Protein 5EZ9 (pdb70)

Foldseek 3Di:
DVVVVVVVVVVVVVVVVVVVVVVVVVVVD/DVVVVVVVVVVVVVVVVVVVVVVVVVVVVD/DVVVVVVVVVVVVVVVVVVVVVVVVVVVD/DVVVVVVVVVVVVVVVVVVVVVVVVVVVD/DVVVVVVVVVVVVVVVVVVVVVVVVVVVD/DVVVVVVVVVVVVVVVVVVVVVVVVVVVVD/DVVVVVVVVVVVVVVVVVVVVVVVVVVVD

Structure (mmCIF, N/CA/C/O backbone):
data_5EZ9
#
_entry.id   5EZ9
#
_cell.length_a   62.400
_cell.length_b   63.030
_cell.length_c   70.122
_cell.angle_alpha   90.00
_cell.angle_beta   108.40
_cell.angle_gamma   90.00
#
_symmetry.space_group_name_H-M   'I 1 2 1'
#
loop_
_entity.id
_entity.type
_entity.pdbx_description
1 polymer CC-Hept-L22H
2 non-polymer HEXANE-1,6-DIOL
3 water water
#
loop_
_atom_site.group_PDB
_atom_site.id
_atom_site.type_symbol
_atom_site.label_atom_id
_atom_site.label_alt_id
_atom_site.label_comp_id
_atom_site.label_asym_id
_atom_site.label_entity_id
_atom_site.label_seq_id
_atom_site.pdbx_PDB_ins_code
_atom_site.Cartn_x
_atom_site.Cartn_y
_atom_site.Cartn_z
_atom_site.occupancy
_atom_site.B_iso_or_equiv
_atom_site.auth_seq_id
_atom_site.auth_comp_id
_atom_site.auth_asym_id
_atom_site.auth_atom_id
_atom_site.pdbx_PDB_model_num
ATOM 4 N N . GLY A 1 2 ? 64.694 58.288 58.749 1.00 31.68 2 GLY A N 1
ATOM 5 C CA . GLY A 1 2 ? 64.990 56.865 58.718 1.00 27.63 2 GLY A CA 1
ATOM 6 C C . GLY A 1 2 ? 63.787 56.004 59.038 1.00 22.82 2 GLY A C 1
ATOM 7 O O . GLY A 1 2 ? 62.863 56.436 59.733 1.00 17.47 2 GLY A O 1
ATOM 8 N N . GLU A 1 3 ? 63.801 54.780 58.521 1.00 20.09 3 GLU A N 1
ATOM 9 C CA A GLU A 1 3 ? 62.696 53.851 58.716 0.54 21.13 3 GLU A CA 1
ATOM 10 C CA B GLU A 1 3 ? 62.691 53.857 58.715 0.46 21.14 3 GLU A CA 1
ATOM 11 C C . GLU A 1 3 ? 62.544 53.460 60.182 1.00 18.14 3 GLU A C 1
ATOM 12 O O . GLU A 1 3 ? 61.428 53.317 60.682 1.00 18.53 3 GLU A O 1
ATOM 23 N N . ILE A 1 4 ? 63.667 53.284 60.876 1.00 13.13 4 ILE A N 1
ATOM 24 C CA . ILE A 1 4 ? 63.609 52.914 62.295 1.00 12.30 4 ILE A CA 1
ATOM 25 C C . ILE A 1 4 ? 63.063 54.077 63.128 1.00 15.06 4 ILE A C 1
ATOM 26 O O . ILE A 1 4 ? 62.150 53.896 63.946 1.00 13.61 4 ILE A O 1
ATOM 31 N N . ALA A 1 5 ? 63.573 55.282 62.891 1.00 17.51 5 ALA A N 1
ATOM 32 C CA . ALA A 1 5 ? 63.054 56.457 63.602 1.00 18.16 5 ALA A CA 1
ATOM 33 C C . ALA A 1 5 ? 61.567 56.677 63.339 1.00 21.19 5 ALA A C 1
ATOM 34 O O . ALA A 1 5 ? 60.813 57.012 64.257 1.00 14.37 5 ALA A O 1
ATOM 36 N N . LYS A 1 6 ? 61.141 56.488 62.093 1.00 18.36 6 LYS A N 1
ATOM 37 C CA . LYS A 1 6 ? 59.730 56.654 61.741 1.00 18.29 6 LYS A CA 1
ATOM 38 C C . LYS A 1 6 ? 58.833 55.676 62.496 1.00 17.99 6 LYS A C 1
ATOM 39 O O . LYS A 1 6 ? 57.751 56.039 62.962 1.00 12.89 6 LYS A O 1
ATOM 45 N N . ALA A 1 7 ? 59.283 54.429 62.598 1.00 10.64 7 ALA A N 1
ATOM 46 C CA . ALA A 1 7 ? 58.518 53.393 63.298 1.00 9.71 7 ALA A CA 1
ATOM 47 C C . ALA A 1 7 ? 58.447 53.698 64.789 1.00 9.39 7 ALA A C 1
ATOM 48 O O . ALA A 1 7 ? 57.410 53.485 65.426 1.00 11.45 7 ALA A O 1
ATOM 50 N N . LEU A 1 8 ? 59.544 54.207 65.352 1.00 9.57 8 LEU A N 1
ATOM 51 C CA . LEU A 1 8 ? 59.529 54.615 66.759 1.00 9.07 8 LEU A CA 1
ATOM 52 C C . LEU A 1 8 ? 58.550 55.772 66.976 1.00 14.53 8 LEU A C 1
ATOM 53 O O . LEU A 1 8 ? 57.862 55.828 68.005 1.00 14.65 8 LEU A O 1
ATOM 58 N N . ARG A 1 9 ? 58.462 56.689 66.014 1.00 11.36 9 ARG A N 1
ATOM 59 C CA . ARG A 1 9 ? 57.483 57.775 66.153 1.00 10.23 9 ARG A CA 1
ATOM 60 C C . ARG A 1 9 ? 56.043 57.255 66.066 1.00 13.28 9 ARG A C 1
ATOM 61 O O . ARG A 1 9 ? 55.130 57.805 66.705 1.00 14.12 9 ARG A O 1
ATOM 69 N N . GLU A 1 10 ? 55.822 56.200 65.291 1.00 11.22 10 GLU A N 1
ATOM 70 C CA . GLU A 1 10 ? 54.496 55.568 65.259 1.00 11.13 10 GLU A CA 1
ATOM 71 C C . GLU A 1 10 ? 54.151 54.930 66.612 1.00 11.23 10 GLU A C 1
ATOM 72 O O . GLU A 1 10 ? 52.997 54.938 67.031 1.00 9.79 10 GLU A O 1
ATOM 78 N N . ILE A 1 11 ? 55.144 54.362 67.288 1.00 9.58 11 ILE A N 1
ATOM 79 C CA . ILE A 1 11 ? 54.927 53.816 68.625 1.00 13.20 11 ILE A CA 1
ATOM 80 C C . ILE A 1 11 ? 54.499 54.972 69.555 1.00 14.25 11 ILE A C 1
ATOM 81 O O . ILE A 1 11 ? 53.524 54.865 70.304 1.00 8.24 11 ILE A O 1
ATOM 86 N N . ALA A 1 12 ? 55.192 56.098 69.461 1.00 10.63 12 ALA A N 1
ATOM 87 C CA . ALA A 1 12 ? 54.860 57.252 70.296 1.00 10.81 12 ALA A CA 1
ATOM 88 C C . ALA A 1 12 ? 53.448 57.763 70.005 1.00 11.26 12 ALA A C 1
ATOM 89 O O . ALA A 1 12 ? 52.707 58.112 70.923 1.00 10.54 12 ALA A O 1
ATOM 91 N N . LYS A 1 13 ? 53.071 57.795 68.734 1.00 10.11 13 LYS A N 1
ATOM 92 C CA . LYS A 1 13 ? 51.743 58.275 68.363 1.00 10.33 13 LYS A CA 1
ATOM 93 C C . LYS A 1 13 ? 50.637 57.356 68.899 1.00 13.83 13 LYS A C 1
ATOM 94 O O . LYS A 1 13 ? 49.587 57.829 69.363 1.00 10.58 13 LYS A O 1
ATOM 100 N N . ALA A 1 14 ? 50.867 56.043 68.834 1.00 9.24 14 ALA A N 1
ATOM 101 C CA . ALA A 1 14 ? 49.882 55.093 69.371 1.00 8.82 14 ALA A CA 1
ATOM 102 C C . ALA A 1 14 ? 49.744 55.257 70.889 1.00 12.03 14 ALA A C 1
ATOM 103 O O . ALA A 1 14 ? 48.647 55.126 71.451 1.00 12.56 14 ALA A O 1
ATOM 105 N N . LEU A 1 15 ? 50.855 55.521 71.562 1.00 6.77 15 LEU A N 1
ATOM 106 C CA . LEU A 1 15 ? 50.794 55.744 73.001 1.00 10.91 15 LEU A CA 1
ATOM 107 C C . LEU A 1 15 ? 50.043 57.034 73.320 1.00 10.40 15 LEU A C 1
ATOM 108 O O . LEU A 1 15 ? 49.355 57.092 74.337 1.00 9.30 15 LEU A O 1
ATOM 113 N N . ARG A 1 16 ? 50.157 58.051 72.464 1.00 12.73 16 ARG A N 1
ATOM 114 C CA . ARG A 1 16 ? 49.364 59.276 72.657 1.00 10.64 16 ARG A CA 1
ATOM 115 C C . ARG A 1 16 ? 47.866 59.000 72.443 1.00 10.89 16 ARG A C 1
ATOM 116 O O . ARG A 1 16 ? 47.017 59.629 73.082 1.00 12.48 16 ARG A O 1
ATOM 124 N N . GLU A 1 17 ? 47.531 58.073 71.543 1.00 9.73 17 GLU A N 1
ATOM 125 C CA . GLU A 1 17 ? 46.133 57.650 71.391 1.00 10.49 17 GLU A CA 1
ATOM 126 C C . GLU A 1 17 ? 45.633 57.009 72.674 1.00 10.95 17 GLU A C 1
ATOM 127 O O . GLU A 1 17 ? 44.496 57.241 73.102 1.00 10.87 17 GLU A O 1
ATOM 133 N N . ILE A 1 18 ? 46.469 56.156 73.258 1.00 8.03 18 ILE A N 1
ATOM 134 C CA . ILE A 1 18 ? 46.114 55.508 74.518 1.00 9.64 18 ILE A CA 1
ATOM 135 C C . ILE A 1 18 ? 45.923 56.560 75.623 1.00 12.00 18 ILE A C 1
ATOM 136 O O . ILE A 1 18 ? 44.957 56.511 76.380 1.00 10.78 18 ILE A O 1
ATOM 141 N N . ALA A 1 19 ? 46.815 57.542 75.678 1.00 10.11 19 ALA A N 1
ATOM 142 C CA . ALA A 1 19 ? 46.717 58.599 76.689 1.00 9.72 19 ALA A CA 1
ATOM 143 C C . ALA A 1 19 ? 45.416 59.388 76.554 1.00 13.53 19 ALA A C 1
ATOM 144 O O . ALA A 1 19 ? 44.782 59.720 77.564 1.00 10.16 19 ALA A O 1
ATOM 146 N N . TRP A 1 20 ? 45.006 59.670 75.316 1.00 8.42 20 TRP A N 1
ATOM 147 C CA A TRP A 1 20 ? 43.761 60.400 75.079 1.00 12.90 20 TRP A CA 1
ATOM 148 C C . TRP A 1 20 ? 42.570 59.632 75.643 1.00 14.88 20 TRP A C 1
ATOM 149 O O . TRP A 1 20 ? 41.697 60.202 76.314 1.00 11.22 20 TRP A O 1
ATOM 160 N N . ALA A 1 21 ? 42.532 58.334 75.358 1.00 11.81 21 ALA A N 1
ATOM 161 C CA . ALA A 1 21 ? 41.455 57.480 75.855 1.00 12.03 21 ALA A CA 1
ATOM 162 C C . ALA A 1 21 ? 41.509 57.394 77.385 1.00 12.35 21 ALA A C 1
ATOM 163 O O . ALA A 1 21 ? 40.471 57.346 78.053 1.00 12.30 21 ALA A O 1
ATOM 165 N N . HIS A 1 22 ? 42.721 57.393 77.941 1.00 10.18 22 HIS A N 1
ATOM 166 C CA . HIS A 1 22 ? 42.895 57.298 79.401 1.00 9.51 22 HIS A CA 1
ATOM 167 C C . HIS A 1 22 ? 42.348 58.550 80.092 1.00 11.40 22 HIS A C 1
ATOM 168 O O . HIS A 1 22 ? 41.689 58.470 81.142 1.00 11.04 22 HIS A O 1
ATOM 175 N N . ARG A 1 23 ? 42.580 59.709 79.478 1.00 12.30 23 ARG A N 1
ATOM 176 C CA . ARG A 1 23 ? 41.992 60.956 79.976 1.00 10.05 23 ARG A CA 1
ATOM 177 C C . ARG A 1 23 ? 40.468 60.929 79.875 1.00 14.01 23 ARG A C 1
ATOM 178 O O . ARG A 1 23 ? 39.788 61.463 80.746 1.00 15.49 23 ARG A O 1
ATOM 186 N N . GLU A 1 24 ? 39.926 60.321 78.820 1.00 13.52 24 GLU A N 1
ATOM 187 C CA . GLU A 1 24 ? 38.470 60.195 78.695 1.00 17.82 24 GLU A CA 1
ATOM 188 C C . GLU A 1 24 ? 37.910 59.330 79.820 1.00 17.94 24 GLU A C 1
ATOM 189 O O . GLU A 1 24 ? 36.827 59.603 80.342 1.00 17.98 24 GLU A O 1
ATOM 195 N N . ILE A 1 25 ? 38.635 58.275 80.180 1.00 12.64 25 ILE A N 1
ATOM 196 C CA . ILE A 1 25 ? 38.210 57.415 81.283 1.00 15.08 25 ILE A CA 1
ATOM 197 C C . ILE A 1 25 ? 38.223 58.196 82.595 1.00 17.98 25 ILE A C 1
ATOM 198 O O . ILE A 1 25 ? 37.285 58.108 83.387 1.00 19.84 25 ILE A O 1
ATOM 203 N N . ALA A 1 26 ? 39.273 58.984 82.802 1.00 17.59 26 ALA A N 1
ATOM 204 C CA . ALA A 1 26 ? 39.365 59.837 83.990 1.00 20.15 26 ALA A CA 1
ATOM 205 C C . ALA A 1 26 ? 38.182 60.800 84.068 1.00 21.17 26 ALA A C 1
ATOM 206 O O . ALA A 1 26 ? 37.638 61.025 85.148 1.00 26.36 26 ALA A O 1
ATOM 208 N N . LYS A 1 27 ? 37.788 61.371 82.930 1.00 21.05 27 LYS A N 1
ATOM 209 C CA . LYS A 1 27 ? 36.626 62.265 82.885 1.00 22.17 27 LYS A CA 1
ATOM 210 C C . LYS A 1 27 ? 35.354 61.518 83.265 1.00 28.55 27 LYS A C 1
ATOM 211 O O . LYS A 1 27 ? 34.491 62.058 83.955 1.00 27.37 27 LYS A O 1
ATOM 217 N N . ALA A 1 28 ? 35.229 60.283 82.789 1.00 27.75 28 ALA A N 1
ATOM 218 C CA . ALA A 1 28 ? 34.049 59.466 83.086 1.00 29.32 28 ALA A CA 1
ATOM 219 C C . ALA A 1 28 ? 33.930 59.181 84.580 1.00 37.37 28 ALA A C 1
ATOM 220 O O . ALA A 1 28 ? 32.824 59.130 85.131 1.00 36.95 28 ALA A O 1
ATOM 222 N N . LEU A 1 29 ? 35.076 58.957 85.216 1.00 32.42 29 LEU A N 1
ATOM 223 C CA . LEU A 1 29 ? 35.144 58.644 86.642 1.00 36.45 29 LEU A CA 1
ATOM 224 C C . LEU A 1 29 ? 34.911 59.855 87.551 1.00 47.02 29 LEU A C 1
ATOM 225 O O . LEU A 1 29 ? 34.611 59.698 88.736 1.00 48.73 29 LEU A O 1
ATOM 230 N N . ARG A 1 30 ? 35.059 61.057 87.007 1.00 50.09 30 ARG A N 1
ATOM 231 C CA . ARG A 1 30 ? 34.841 62.267 87.792 1.00 56.68 30 ARG A CA 1
ATOM 232 C C . ARG A 1 30 ? 33.378 62.697 87.756 1.00 60.61 30 ARG A C 1
ATOM 233 O O . ARG A 1 30 ? 32.481 61.867 87.593 1.00 61.79 30 ARG A O 1
ATOM 238 N N . GLY B 1 2 ? 72.823 37.887 72.139 1.00 30.48 2 GLY B N 1
ATOM 239 C CA . GLY B 1 2 ? 73.331 39.216 72.448 1.00 25.31 2 GLY B CA 1
ATOM 240 C C . GLY B 1 2 ? 72.637 39.852 73.635 1.00 22.83 2 GLY B C 1
ATOM 241 O O . GLY B 1 2 ? 71.495 39.528 73.928 1.00 20.13 2 GLY B O 1
ATOM 242 N N . GLU B 1 3 ? 73.329 40.762 74.315 1.00 21.14 3 GLU B N 1
ATOM 243 C CA . GLU B 1 3 ? 72.787 41.392 75.513 1.00 23.63 3 GLU B CA 1
ATOM 244 C C . GLU B 1 3 ? 71.576 42.265 75.203 1.00 18.02 3 GLU B C 1
ATOM 245 O O . GLU B 1 3 ? 70.649 42.353 76.011 1.00 17.16 3 GLU B O 1
ATOM 251 N N . ILE B 1 4 ? 71.574 42.918 74.044 1.00 17.02 4 ILE B N 1
ATOM 252 C CA . ILE B 1 4 ? 70.429 43.760 73.690 1.00 15.06 4 ILE B CA 1
ATOM 253 C C . ILE B 1 4 ? 69.203 42.884 73.403 1.00 13.54 4 ILE B C 1
ATOM 254 O O . ILE B 1 4 ? 68.114 43.125 73.944 1.00 12.90 4 ILE B O 1
ATOM 259 N N . ALA B 1 5 ? 69.383 41.831 72.608 1.00 15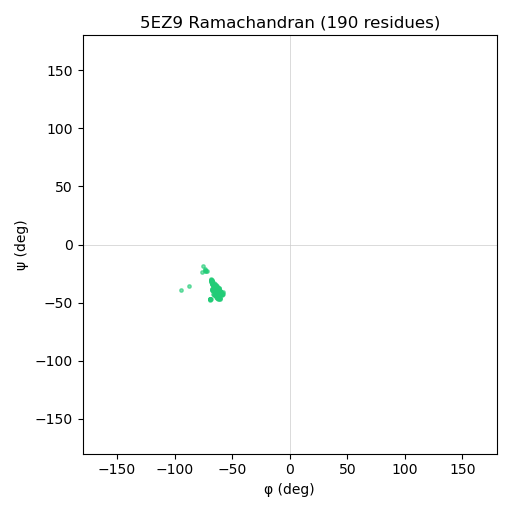.36 5 ALA B N 1
ATOM 260 C CA . ALA B 1 5 ? 68.280 40.899 72.348 1.00 13.09 5 ALA B CA 1
ATOM 261 C C . ALA B 1 5 ? 67.751 40.243 73.625 1.00 13.95 5 ALA B C 1
ATOM 262 O O . ALA B 1 5 ? 66.542 40.092 73.783 1.00 14.39 5 ALA B O 1
ATOM 264 N N . LYS B 1 6 ? 68.641 39.854 74.539 1.00 14.64 6 LYS B N 1
ATOM 265 C CA . LYS B 1 6 ? 68.201 39.262 75.806 1.00 15.08 6 LYS B CA 1
ATOM 266 C C . LYS B 1 6 ? 67.341 40.249 76.589 1.00 13.75 6 LYS B C 1
ATOM 267 O O . LYS B 1 6 ? 66.312 39.876 77.156 1.00 13.01 6 LYS B O 1
ATOM 273 N N . ALA B 1 7 ? 67.765 41.513 76.606 1.00 14.40 7 ALA B N 1
ATOM 274 C CA . ALA B 1 7 ? 67.026 42.553 77.328 1.00 14.53 7 ALA B CA 1
ATOM 275 C C . ALA B 1 7 ? 65.660 42.806 76.701 1.00 14.22 7 ALA B C 1
ATOM 276 O O . ALA B 1 7 ? 64.659 42.994 77.410 1.00 13.37 7 ALA B O 1
ATOM 278 N N . LEU B 1 8 ? 65.602 42.790 75.372 1.00 11.57 8 LEU B N 1
ATOM 279 C CA . LEU B 1 8 ? 64.323 42.927 74.692 1.00 13.04 8 LEU B CA 1
ATOM 280 C C . LEU B 1 8 ? 63.407 41.748 75.022 1.00 14.07 8 LEU B C 1
ATOM 281 O O . LEU B 1 8 ? 62.201 41.927 75.172 1.00 13.17 8 LEU B O 1
ATOM 286 N N . ARG B 1 9 ? 63.977 40.548 75.150 1.00 11.88 9 ARG B N 1
ATOM 287 C CA . ARG B 1 9 ? 63.173 39.383 75.531 1.00 12.97 9 ARG B CA 1
ATOM 288 C C . ARG B 1 9 ? 62.654 39.492 76.976 1.00 14.70 9 ARG B C 1
ATOM 289 O O . ARG B 1 9 ? 61.571 38.973 77.277 1.00 14.55 9 ARG B O 1
ATOM 297 N N . GLU B 1 10 ? 63.402 40.162 77.857 1.00 11.69 10 GLU B N 1
ATOM 298 C CA . GLU B 1 10 ? 62.928 40.429 79.232 1.00 11.88 10 GLU B CA 1
ATOM 299 C C . GLU B 1 10 ? 61.731 41.359 79.203 1.00 12.66 10 GLU B C 1
ATOM 300 O O . GLU B 1 10 ? 60.811 41.218 80.001 1.00 9.86 10 GLU B O 1
ATOM 306 N N . ILE B 1 11 ? 61.776 42.337 78.307 1.00 12.12 11 ILE B N 1
ATOM 307 C CA . ILE B 1 11 ? 60.652 43.265 78.141 1.00 12.88 11 ILE B CA 1
ATOM 308 C C . ILE B 1 11 ? 59.429 42.483 77.672 1.00 10.40 11 ILE B C 1
ATOM 309 O O . ILE B 1 11 ? 58.324 42.656 78.197 1.00 9.25 11 ILE B O 1
ATOM 314 N N . ALA B 1 12 ? 59.638 41.601 76.701 1.00 6.94 12 ALA B N 1
ATOM 315 C CA . ALA B 1 12 ? 58.534 40.811 76.167 1.00 11.86 12 ALA B CA 1
ATOM 316 C C . ALA B 1 12 ? 57.907 39.936 77.243 1.00 13.00 12 ALA B C 1
ATOM 317 O O . ALA B 1 12 ? 56.671 39.833 77.322 1.00 9.99 12 ALA B O 1
ATOM 319 N N . LYS B 1 13 ? 58.746 39.309 78.065 1.00 10.15 13 LYS B N 1
ATOM 320 C CA . LYS B 1 13 ? 58.249 38.429 79.124 1.00 9.00 13 LYS B CA 1
ATOM 321 C C . LYS B 1 13 ? 57.476 39.219 80.191 1.00 12.90 13 LYS B C 1
ATOM 322 O O . LYS B 1 13 ? 56.440 38.748 80.688 1.00 10.22 13 LYS B O 1
ATOM 328 N N . ALA B 1 14 ? 57.960 40.418 80.521 1.00 9.76 14 ALA B N 1
ATOM 329 C CA . ALA B 1 14 ? 57.256 41.273 81.477 1.00 10.12 14 ALA B CA 1
ATOM 330 C C . ALA B 1 14 ? 55.873 41.660 80.936 1.00 10.95 14 ALA B C 1
ATOM 331 O O . ALA B 1 14 ? 54.889 41.723 81.683 1.00 10.37 14 ALA B O 1
ATOM 333 N N . LEU B 1 15 ? 55.786 41.909 79.633 1.00 8.33 15 LEU B N 1
ATOM 334 C CA . LEU B 1 15 ? 54.483 42.203 79.037 1.00 8.30 15 LEU B CA 1
ATOM 335 C C . LEU B 1 15 ? 53.580 40.970 79.070 1.00 9.30 15 LEU B C 1
ATOM 336 O O . LEU B 1 15 ? 52.367 41.102 79.214 1.00 10.34 15 LEU B O 1
ATOM 341 N N . ARG B 1 16 ? 54.158 39.777 78.932 1.00 8.35 16 ARG B N 1
ATOM 342 C CA . ARG B 1 16 ? 53.351 38.560 79.059 1.00 11.70 16 ARG B CA 1
ATOM 343 C C . ARG B 1 16 ? 52.864 38.388 80.499 1.00 10.18 16 ARG B C 1
ATOM 344 O O . ARG B 1 16 ? 51.764 37.869 80.714 1.00 12.14 16 ARG B O 1
ATOM 352 N N . GLU B 1 17 ? 53.650 38.833 81.484 1.00 9.16 17 GLU B N 1
ATOM 353 C CA . GLU B 1 17 ? 53.172 38.830 82.879 1.00 11.13 17 GLU B CA 1
ATOM 354 C C . GLU B 1 17 ? 51.959 39.738 82.996 1.00 12.04 17 GLU B C 1
ATOM 355 O O . GLU B 1 17 ? 50.965 39.400 83.653 1.00 9.70 17 GLU B O 1
ATOM 361 N N . ILE B 1 18 ? 52.055 40.909 82.378 1.00 8.44 18 ILE B N 1
ATOM 362 C CA . ILE B 1 18 ? 50.949 41.865 82.427 1.00 7.94 18 ILE B CA 1
ATOM 363 C C . ILE B 1 18 ? 49.712 41.271 81.740 1.00 7.61 18 ILE B C 1
ATOM 364 O O . ILE B 1 18 ? 48.585 41.410 82.236 1.00 9.34 18 ILE B O 1
ATOM 369 N N . ALA B 1 19 ? 49.917 40.601 80.610 1.00 9.56 19 ALA B N 1
ATOM 370 C CA . ALA B 1 19 ? 48.801 39.999 79.879 1.00 11.45 19 ALA B CA 1
ATOM 371 C C . ALA B 1 19 ? 48.074 38.962 80.725 1.00 12.46 19 ALA B C 1
ATOM 372 O O . ALA B 1 19 ? 46.844 38.895 80.691 1.00 9.08 19 ALA B O 1
ATOM 374 N N . TRP B 1 20 ? 48.823 38.163 81.487 1.00 10.88 20 TRP B N 1
ATOM 375 C CA . TRP B 1 20 ? 48.204 37.155 82.354 1.00 9.22 20 TRP B CA 1
ATOM 376 C C . TRP B 1 20 ? 47.335 37.818 83.416 1.00 11.68 20 TRP B C 1
ATOM 377 O O . TRP B 1 20 ? 46.194 37.398 83.658 1.00 12.23 20 TRP B O 1
ATOM 388 N N . ALA B 1 21 ? 47.876 38.856 84.050 1.00 8.47 21 ALA B N 1
ATOM 389 C CA . ALA B 1 21 ? 47.146 39.585 85.077 1.00 10.56 21 ALA B CA 1
ATOM 390 C C . ALA B 1 21 ? 45.918 40.265 84.472 1.00 13.55 21 ALA B C 1
ATOM 391 O O . ALA B 1 21 ? 44.864 40.347 85.113 1.00 10.59 21 ALA B O 1
ATOM 393 N N . HIS B 1 22 ? 46.053 40.737 83.231 1.00 9.53 22 HIS B N 1
ATOM 394 C CA . HIS B 1 22 ? 44.952 41.418 82.546 1.00 10.65 22 HIS B CA 1
ATOM 395 C C . HIS B 1 22 ? 43.804 40.440 82.263 1.00 13.03 22 HIS B C 1
ATOM 396 O O . HIS B 1 22 ? 42.614 40.781 82.389 1.00 13.94 22 HIS B O 1
ATOM 403 N N . ARG B 1 23 ? 44.166 39.215 81.893 1.00 11.56 23 ARG B N 1
ATOM 404 C CA . ARG B 1 23 ? 43.172 38.156 81.720 1.00 12.73 23 ARG B CA 1
ATOM 405 C C . ARG B 1 23 ? 42.494 37.823 83.051 1.00 13.77 23 ARG B C 1
ATOM 406 O O . ARG B 1 23 ? 41.283 37.597 83.097 1.00 13.32 23 ARG B O 1
ATOM 414 N N . GLU B 1 24 ? 43.250 37.821 84.145 1.00 12.59 24 GLU B N 1
ATOM 415 C CA . GLU B 1 24 ? 42.632 37.562 85.448 1.00 12.92 24 GLU B CA 1
ATOM 416 C C . GLU B 1 24 ? 41.606 38.648 85.785 1.00 14.93 24 GLU B C 1
ATOM 417 O O . GLU B 1 24 ? 40.556 38.361 86.354 1.00 14.55 24 GLU B O 1
ATOM 423 N N . ILE B 1 25 ? 41.915 39.896 85.445 1.00 13.95 25 ILE B N 1
ATOM 424 C CA . ILE B 1 25 ? 40.967 40.979 85.695 1.00 15.14 25 ILE B CA 1
ATOM 425 C C . ILE B 1 25 ? 39.698 40.810 84.861 1.00 17.52 25 ILE B C 1
ATOM 426 O O . ILE B 1 25 ? 38.590 41.015 85.355 1.00 19.16 25 ILE B O 1
ATOM 431 N N . ALA B 1 26 ? 39.858 40.447 83.592 1.00 17.07 26 ALA B N 1
A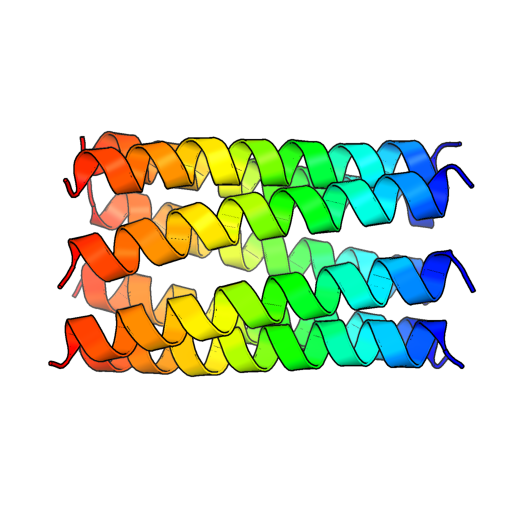TOM 432 C CA . ALA B 1 26 ? 38.703 40.185 82.733 1.00 17.79 26 ALA B CA 1
ATOM 433 C C . ALA B 1 26 ? 37.837 39.066 83.304 1.00 21.62 26 ALA B C 1
ATOM 434 O O . ALA B 1 26 ? 36.605 39.167 83.334 1.00 24.65 26 ALA B O 1
ATOM 436 N N . LYS B 1 27 ? 38.482 38.005 83.788 1.00 20.08 27 LYS B N 1
ATOM 437 C CA . LYS B 1 27 ? 37.735 36.902 84.393 1.00 22.58 27 LYS B CA 1
ATOM 438 C C . LYS B 1 27 ? 36.993 37.349 85.645 1.00 23.72 27 LYS B C 1
ATOM 439 O O . LYS B 1 27 ? 35.826 36.987 85.854 1.00 30.42 27 LYS B O 1
ATOM 445 N N . ALA B 1 28 ? 37.657 38.164 86.457 1.00 19.58 28 ALA B N 1
ATOM 446 C CA . ALA B 1 28 ? 37.066 38.673 87.692 1.00 26.79 28 ALA B CA 1
ATOM 447 C C . ALA B 1 28 ? 35.822 39.507 87.405 1.00 33.96 28 ALA B C 1
ATOM 448 O O . ALA B 1 28 ? 34.843 39.457 88.155 1.00 32.29 28 ALA B O 1
ATOM 450 N N . LEU B 1 29 ? 35.852 40.275 86.321 1.00 32.87 29 LEU B N 1
ATOM 451 C CA . LEU B 1 29 ? 34.713 41.124 86.002 1.00 38.31 29 LEU B CA 1
ATOM 452 C C . LEU B 1 29 ? 33.531 40.284 85.522 1.00 46.43 29 LEU B C 1
ATOM 453 O O . LEU B 1 29 ? 32.384 40.724 85.595 1.00 47.62 29 LEU B O 1
ATOM 458 N N . ARG B 1 30 ? 33.807 39.082 85.023 1.00 46.33 30 ARG B N 1
ATOM 459 C CA . ARG B 1 30 ? 32.734 38.177 84.617 1.00 55.44 30 ARG B CA 1
ATOM 460 C C . ARG B 1 30 ? 32.318 37.180 85.701 1.00 60.48 30 ARG B C 1
ATOM 461 O O . ARG B 1 30 ? 31.131 36.902 85.876 1.00 67.24 30 ARG B O 1
ATOM 469 N N . GLY B 1 31 ? 33.295 36.656 86.435 1.00 62.35 31 GLY B N 1
ATOM 470 C CA . GLY B 1 31 ? 33.030 35.667 87.466 1.00 66.11 31 GLY B CA 1
ATOM 471 C C . GLY B 1 31 ? 32.656 36.266 88.806 1.00 67.95 31 GLY B C 1
ATOM 472 O O . GLY B 1 31 ? 32.373 37.460 88.905 1.00 71.50 31 GLY B O 1
ATOM 476 N N . GLY C 1 2 ? 70.034 63.055 67.660 1.00 30.40 2 GLY C N 1
ATOM 477 C CA . GLY C 1 2 ? 69.758 62.083 66.617 1.00 23.85 2 GLY C CA 1
ATOM 478 C C . GLY C 1 2 ? 68.284 61.759 66.488 1.00 24.01 2 GLY C C 1
ATOM 479 O O . GLY C 1 2 ? 67.529 61.882 67.452 1.00 20.48 2 GLY C O 1
ATOM 480 N N . GLU C 1 3 ? 67.871 61.336 65.296 1.00 19.12 3 GLU C N 1
ATOM 481 C CA . GLU C 1 3 ? 66.456 61.072 65.053 1.00 21.79 3 GLU C CA 1
ATOM 482 C C . GLU C 1 3 ? 65.940 59.896 65.880 1.00 16.51 3 GLU C C 1
ATOM 483 O O . GLU C 1 3 ? 64.796 59.911 66.328 1.00 15.82 3 GLU C O 1
ATOM 489 N N . ILE C 1 4 ? 66.778 58.885 66.092 1.00 13.91 4 ILE C N 1
ATOM 490 C CA . ILE C 1 4 ? 66.345 57.715 66.876 1.00 12.53 4 ILE C CA 1
ATOM 491 C C . ILE C 1 4 ? 66.166 58.096 68.349 1.00 13.10 4 ILE C C 1
ATOM 492 O O . ILE C 1 4 ? 65.149 57.765 68.972 1.00 13.78 4 ILE C O 1
ATOM 497 N N . ALA C 1 5 ? 67.140 58.810 68.903 1.00 16.12 5 ALA C N 1
ATOM 498 C CA . ALA C 1 5 ? 67.011 59.295 70.278 1.00 15.29 5 ALA C CA 1
ATOM 499 C C . ALA C 1 5 ? 65.802 60.222 70.443 1.00 17.01 5 ALA C C 1
ATOM 500 O O . ALA C 1 5 ? 65.094 60.140 71.449 1.00 12.59 5 ALA C O 1
ATOM 502 N N . LYS C 1 6 ? 65.566 61.105 69.470 1.00 14.29 6 LYS C N 1
ATOM 503 C CA . LYS C 1 6 ? 64.421 62.019 69.551 1.00 13.29 6 LYS C CA 1
ATOM 504 C C . LYS C 1 6 ? 63.102 61.243 69.586 1.00 13.46 6 LYS C C 1
ATOM 505 O O . LYS C 1 6 ? 62.195 61.594 70.340 1.00 12.54 6 LYS C O 1
ATOM 511 N N . ALA C 1 7 ? 63.004 60.195 68.768 1.00 15.32 7 ALA C N 1
ATOM 512 C CA . ALA C 1 7 ? 61.783 59.377 68.721 1.00 9.99 7 ALA C CA 1
ATOM 513 C C . ALA C 1 7 ? 61.584 58.621 70.025 1.00 10.05 7 ALA C C 1
ATOM 514 O O . ALA C 1 7 ? 60.458 58.475 70.494 1.00 10.12 7 ALA C O 1
ATOM 516 N N . LEU C 1 8 ? 62.677 58.124 70.601 1.00 9.04 8 LEU C N 1
ATOM 517 C CA . LEU C 1 8 ? 62.600 57.464 71.899 1.00 12.12 8 LEU C CA 1
ATOM 518 C C . LEU C 1 8 ? 62.147 58.428 73.004 1.00 14.98 8 LEU C C 1
ATOM 519 O O . LEU C 1 8 ? 61.411 58.032 73.910 1.00 11.31 8 LEU C O 1
ATOM 524 N N . ARG C 1 9 ? 62.583 59.686 72.935 1.00 12.32 9 ARG C N 1
ATOM 525 C CA . ARG C 1 9 ? 62.132 60.689 73.914 1.00 12.22 9 ARG C CA 1
ATOM 526 C C . ARG C 1 9 ? 60.644 61.013 73.735 1.00 14.05 9 ARG C C 1
ATOM 527 O O . ARG C 1 9 ? 59.954 61.366 74.697 1.00 10.06 9 ARG C O 1
ATOM 535 N N . GLU C 1 10 ? 60.159 60.902 72.502 1.00 8.98 10 GLU C N 1
ATOM 536 C CA . GLU C 1 10 ? 58.736 61.047 72.198 1.00 9.14 10 GLU C CA 1
ATOM 537 C C . GLU C 1 10 ? 57.924 59.911 72.832 1.00 10.70 10 GLU C C 1
ATOM 538 O O . GLU C 1 10 ? 56.808 60.123 73.314 1.00 10.76 10 GLU C O 1
ATOM 544 N N . ILE C 1 11 ? 58.485 58.703 72.805 1.00 9.25 11 ILE C N 1
ATOM 545 C CA . ILE C 1 11 ? 57.874 57.545 73.468 1.00 8.72 11 ILE C CA 1
ATOM 546 C C . ILE C 1 11 ? 57.810 57.802 74.981 1.00 11.35 11 ILE C C 1
ATOM 547 O O . ILE C 1 11 ? 56.778 57.578 75.625 1.00 10.24 11 ILE C O 1
ATOM 552 N N . ALA C 1 12 ? 58.903 58.313 75.542 1.00 8.71 12 ALA C N 1
ATOM 553 C CA . ALA C 1 12 ? 58.945 58.590 76.974 1.00 9.81 12 ALA C CA 1
ATOM 554 C C . ALA C 1 12 ? 57.899 59.636 77.355 1.00 12.47 12 ALA C C 1
ATOM 555 O O . ALA C 1 12 ? 57.210 59.489 78.366 1.00 8.95 12 ALA C O 1
ATOM 557 N N . LYS C 1 13 ? 57.779 60.681 76.541 1.00 10.55 13 LYS C N 1
ATOM 558 C CA . LYS C 1 13 ? 56.824 61.750 76.837 1.00 10.43 13 LYS C CA 1
ATOM 559 C C . LYS C 1 13 ? 55.395 61.225 76.753 1.00 10.50 13 LYS C C 1
ATOM 560 O O . LYS C 1 13 ? 54.539 61.599 77.561 1.00 8.60 13 LYS C O 1
ATOM 566 N N . ALA C 1 14 ? 55.121 60.353 75.782 1.00 7.47 14 ALA C N 1
ATOM 567 C CA . ALA C 1 14 ? 53.771 59.791 75.677 1.00 8.33 14 ALA C CA 1
ATOM 568 C C . ALA C 1 14 ? 53.439 58.970 76.918 1.00 11.80 14 ALA C C 1
ATOM 569 O O . ALA C 1 14 ? 52.303 58.965 77.390 1.00 8.39 14 ALA C O 1
ATOM 571 N N . LEU C 1 15 ? 54.428 58.250 77.430 1.00 6.41 15 LEU C N 1
ATOM 572 C CA . LEU C 1 15 ? 54.210 57.482 78.656 1.00 7.71 15 LEU C CA 1
ATOM 573 C C . LEU C 1 15 ? 53.995 58.409 79.852 1.00 9.77 15 LEU C C 1
ATOM 574 O O . LEU C 1 15 ? 53.263 58.079 80.777 1.00 8.49 15 LEU C O 1
ATOM 579 N N . ARG C 1 16 ? 54.649 59.566 79.847 1.00 8.30 16 ARG C N 1
ATOM 580 C CA . ARG C 1 16 ? 54.410 60.540 80.914 1.00 9.63 16 ARG C CA 1
ATOM 581 C C . ARG C 1 16 ? 52.998 61.116 80.808 1.00 7.63 16 ARG C C 1
ATOM 582 O O . ARG C 1 16 ? 52.410 61.476 81.835 1.00 9.82 16 ARG C O 1
ATOM 590 N N . GLU C 1 17 ? 52.447 61.211 79.590 1.00 7.43 17 GLU C N 1
ATOM 591 C CA . GLU C 1 17 ? 51.032 61.596 79.451 1.00 8.59 17 GLU C CA 1
ATOM 592 C C . GLU C 1 17 ? 50.130 60.542 80.079 1.00 6.99 17 GLU C C 1
ATOM 593 O O . GLU C 1 17 ? 49.143 60.859 80.755 1.00 9.81 17 GLU C O 1
ATOM 599 N N . ILE C 1 18 ? 50.431 59.281 79.794 1.00 9.25 18 ILE C N 1
ATOM 600 C CA . ILE C 1 18 ? 49.623 58.190 80.327 1.00 10.38 18 ILE C CA 1
ATOM 601 C C . ILE C 1 18 ? 49.705 58.222 81.861 1.00 11.18 18 ILE C C 1
ATOM 602 O O . ILE C 1 18 ? 48.702 58.032 82.547 1.00 11.37 18 ILE C O 1
ATOM 607 N N . ALA C 1 19 ? 50.896 58.479 82.396 1.00 12.12 19 ALA C N 1
ATOM 608 C CA . ALA C 1 19 ? 51.076 58.526 83.853 1.00 10.81 19 ALA C CA 1
ATOM 609 C C . ALA C 1 19 ? 50.233 59.630 84.496 1.00 10.10 19 ALA C C 1
ATOM 610 O O . ALA C 1 19 ? 49.694 59.440 85.596 1.00 10.86 19 ALA C O 1
ATOM 612 N N . TRP C 1 20 ? 50.125 60.782 83.830 1.00 9.41 20 TRP C N 1
ATOM 613 C CA . TRP C 1 20 ? 49.307 61.885 84.350 1.00 9.22 20 TRP C CA 1
ATOM 614 C C . TRP C 1 20 ? 47.845 61.476 84.450 1.00 8.78 20 TRP C C 1
ATOM 615 O O . TRP C 1 20 ? 47.177 61.730 85.454 1.00 11.15 20 TRP C O 1
ATOM 626 N N . ALA C 1 21 ? 47.350 60.860 83.384 1.00 10.05 21 ALA C N 1
ATOM 627 C CA . ALA C 1 21 ? 45.978 60.390 83.348 1.00 10.57 21 ALA C CA 1
ATOM 628 C C . ALA C 1 21 ? 45.771 59.294 84.396 1.00 11.42 21 ALA C C 1
ATOM 629 O O . ALA C 1 21 ? 44.692 59.193 84.978 1.00 12.14 21 ALA C O 1
ATOM 631 N N . HIS C 1 22 ? 46.793 58.466 84.620 1.00 9.70 22 HIS C N 1
ATOM 632 C CA . HIS C 1 22 ? 46.685 57.366 85.582 1.00 10.33 22 HIS C CA 1
ATOM 633 C C . HIS C 1 22 ? 46.563 57.928 86.993 1.00 11.63 22 HIS C C 1
ATOM 634 O O . HIS C 1 22 ? 45.818 57.403 87.828 1.00 16.31 22 HIS C O 1
ATOM 641 N N . ARG C 1 23 ? 47.296 59.007 87.257 1.00 10.66 23 ARG C N 1
ATOM 642 C CA . ARG C 1 23 ? 47.170 59.692 88.538 1.00 12.04 23 ARG C CA 1
ATOM 643 C C . ARG C 1 23 ? 45.776 60.306 88.683 1.00 13.72 23 ARG C C 1
ATOM 644 O O . ARG C 1 23 ? 45.210 60.303 89.773 1.00 14.96 23 ARG C O 1
ATOM 652 N N . GLU C 1 24 ? 45.214 60.816 87.587 1.00 13.32 24 GLU C N 1
ATOM 653 C CA . GLU C 1 24 ? 43.860 61.366 87.638 1.00 15.22 24 GLU C CA 1
ATOM 654 C C . GLU C 1 24 ? 42.852 60.279 88.014 1.00 14.18 24 GLU C C 1
ATOM 655 O O . GLU C 1 24 ? 41.906 60.525 88.756 1.00 15.82 24 GLU C O 1
ATOM 661 N N . ILE C 1 25 ? 43.045 59.078 87.482 1.00 12.78 25 ILE C N 1
ATOM 662 C CA . ILE C 1 25 ? 42.164 57.958 87.827 1.00 16.20 25 ILE C CA 1
ATOM 663 C C . ILE C 1 25 ? 42.317 57.562 89.303 1.00 19.53 25 ILE C C 1
ATOM 664 O O . ILE C 1 25 ? 41.328 57.305 89.993 1.00 22.23 25 ILE C O 1
ATOM 669 N N . ALA C 1 26 ? 43.557 57.521 89.788 1.00 16.87 26 ALA C N 1
ATOM 670 C CA . ALA C 1 26 ? 43.808 57.225 91.199 1.00 18.53 26 ALA C CA 1
ATOM 671 C C . ALA C 1 26 ? 43.109 58.230 92.105 1.00 19.57 26 ALA C C 1
ATOM 672 O O . ALA C 1 26 ? 42.509 57.851 93.107 1.00 25.00 26 ALA C O 1
ATOM 674 N N . LYS C 1 27 ? 43.182 59.512 91.745 1.00 18.49 27 LYS C N 1
ATOM 675 C CA . LYS C 1 27 ? 42.506 60.560 92.511 1.00 17.40 27 LYS C CA 1
ATOM 676 C C . LYS C 1 27 ? 40.997 60.381 92.466 1.00 23.64 27 LYS C C 1
ATOM 677 O O . LYS C 1 27 ? 40.302 60.572 93.477 1.00 27.72 27 LYS C O 1
ATOM 683 N N . ALA C 1 28 ? 40.480 60.024 91.295 1.00 22.60 28 ALA C N 1
ATOM 684 C CA . ALA C 1 28 ? 39.042 59.805 91.168 1.00 27.12 28 ALA C CA 1
ATOM 685 C C . ALA C 1 28 ? 38.584 58.633 92.040 1.00 27.22 28 ALA C C 1
ATOM 686 O O . ALA C 1 28 ? 37.522 58.693 92.661 1.00 36.29 28 ALA C O 1
ATOM 688 N N . LEU C 1 29 ? 39.380 57.568 92.084 1.00 26.58 29 LEU C N 1
ATOM 689 C CA . LEU C 1 29 ? 39.021 56.387 92.873 1.00 32.25 29 LEU C CA 1
ATOM 690 C C . LEU C 1 29 ? 39.236 56.596 94.376 1.00 42.05 29 LEU C C 1
ATOM 691 O O . LEU C 1 29 ? 38.605 55.932 95.200 1.00 45.16 29 LEU C O 1
ATOM 696 N N . ARG C 1 30 ? 40.122 57.520 94.729 1.00 43.56 30 ARG C N 1
ATOM 697 C CA . ARG C 1 30 ? 40.376 57.837 96.131 1.00 48.50 30 ARG C CA 1
ATOM 698 C C . ARG C 1 30 ? 39.478 58.970 96.616 1.00 50.83 30 ARG C C 1
ATOM 699 O O . ARG C 1 30 ? 38.437 59.251 96.024 1.00 53.82 30 ARG C O 1
ATOM 704 N N . GLY D 1 2 ? 75.323 57.853 76.435 1.00 30.52 2 GLY D N 1
ATOM 705 C CA . GLY D 1 2 ? 74.825 58.097 75.092 1.00 28.90 2 GLY D CA 1
ATOM 706 C C . GLY D 1 2 ? 73.397 58.603 75.059 1.00 27.30 2 GLY D C 1
ATOM 707 O O . GLY D 1 2 ? 72.627 58.362 75.984 1.00 17.71 2 GLY D O 1
ATOM 708 N N . GLU D 1 3 ? 73.045 59.310 73.992 1.00 18.50 3 GLU D N 1
ATOM 709 C CA . GLU D 1 3 ? 71.713 59.891 73.863 1.00 20.80 3 GLU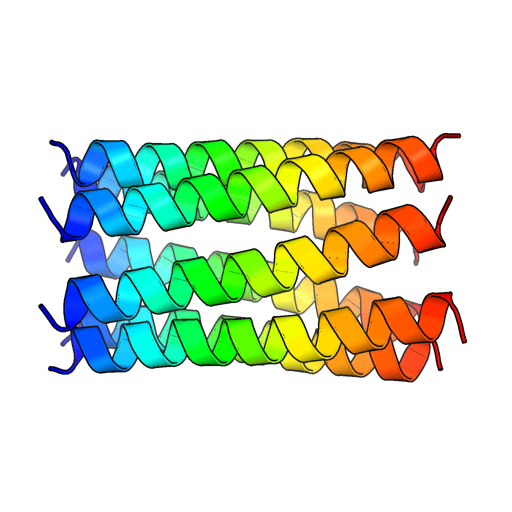 D CA 1
ATOM 710 C C . GLU D 1 3 ? 70.631 58.820 73.768 1.00 15.56 3 GLU D C 1
ATOM 711 O O . GLU D 1 3 ? 69.526 58.996 74.291 1.00 17.77 3 GLU D O 1
ATOM 717 N N . ILE D 1 4 ? 70.940 57.708 73.110 1.00 14.71 4 ILE D N 1
ATOM 718 C CA . ILE D 1 4 ? 69.952 56.627 72.985 1.00 13.20 4 ILE D CA 1
ATOM 719 C C . ILE D 1 4 ? 69.718 55.966 74.345 1.00 17.70 4 ILE D C 1
ATOM 720 O O . ILE D 1 4 ? 68.571 55.754 74.753 1.00 13.48 4 ILE D O 1
ATOM 725 N N . ALA D 1 5 ? 70.801 55.655 75.056 1.00 17.15 5 ALA D N 1
ATOM 726 C CA . ALA D 1 5 ? 70.674 55.062 76.388 1.00 18.02 5 ALA D CA 1
ATOM 727 C C . ALA D 1 5 ? 69.927 55.990 77.350 1.00 18.76 5 ALA D C 1
ATOM 728 O O . ALA D 1 5 ? 69.100 55.537 78.146 1.00 14.62 5 ALA D O 1
ATOM 730 N N . LYS D 1 6 ? 70.214 57.288 77.284 1.00 15.01 6 LYS D N 1
ATOM 731 C CA . LYS D 1 6 ? 69.526 58.254 78.145 1.00 16.14 6 LYS D CA 1
ATOM 732 C C . LYS D 1 6 ? 68.029 58.275 77.881 1.00 16.18 6 LYS D C 1
ATOM 733 O O . LYS D 1 6 ? 67.222 58.331 78.820 1.00 15.28 6 LYS D O 1
ATOM 739 N N . ALA D 1 7 ? 67.653 58.217 76.606 1.00 12.91 7 ALA D N 1
ATOM 740 C C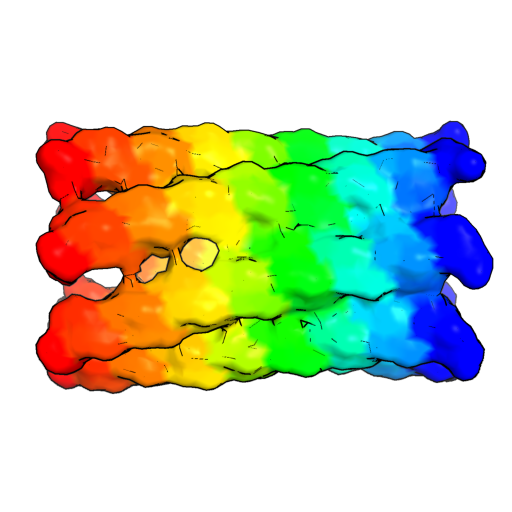A . ALA D 1 7 ? 66.237 58.240 76.241 1.00 12.16 7 ALA D CA 1
ATOM 741 C C . ALA D 1 7 ? 65.528 56.971 76.712 1.00 12.96 7 ALA D C 1
ATOM 742 O O . ALA D 1 7 ? 64.383 57.012 77.175 1.00 11.91 7 ALA D O 1
ATOM 744 N N . LEU D 1 8 ? 66.210 55.838 76.587 1.00 11.44 8 LEU D N 1
ATOM 745 C CA . LEU D 1 8 ? 65.669 54.581 77.073 1.00 10.36 8 LEU D CA 1
ATOM 746 C C . LEU D 1 8 ? 65.490 54.629 78.593 1.00 14.80 8 LEU D C 1
ATOM 747 O O . LEU D 1 8 ? 64.532 54.067 79.132 1.00 14.61 8 LEU D O 1
ATOM 752 N N . ARG D 1 9 ? 66.401 55.294 79.293 1.00 11.09 9 ARG D N 1
ATOM 753 C CA . ARG D 1 9 ? 66.217 55.450 80.733 1.00 12.85 9 ARG D CA 1
ATOM 754 C C . ARG D 1 9 ? 65.027 56.364 81.049 1.00 17.12 9 ARG D C 1
ATOM 755 O O . ARG D 1 9 ? 64.379 56.198 82.084 1.00 15.27 9 ARG D O 1
ATOM 763 N N . GLU D 1 10 ? 64.730 57.330 80.181 1.00 11.31 10 GLU D N 1
ATOM 764 C CA . GLU D 1 10 ? 63.521 58.150 80.398 1.00 11.63 10 GLU D CA 1
ATOM 765 C C . GLU D 1 10 ? 62.259 57.305 80.233 1.00 12.17 10 GLU D C 1
ATOM 766 O O . GLU D 1 10 ? 61.250 57.522 80.903 1.00 13.22 10 GLU D O 1
ATOM 772 N N . ILE D 1 11 ? 62.301 56.361 79.307 1.00 12.05 11 ILE D N 1
ATOM 773 C CA . ILE D 1 11 ? 61.162 55.466 79.132 1.00 12.92 11 ILE D CA 1
ATOM 774 C C . ILE D 1 11 ? 60.936 54.657 80.422 1.00 14.49 11 ILE D C 1
ATOM 775 O O . ILE D 1 11 ? 59.804 54.545 80.897 1.00 9.02 11 ILE D O 1
ATOM 780 N N . ALA D 1 12 ? 62.009 54.132 81.004 1.00 9.99 12 ALA D N 1
ATOM 781 C CA . ALA D 1 12 ? 61.902 53.362 82.250 1.00 12.35 12 ALA D CA 1
ATOM 782 C C . ALA D 1 12 ? 61.364 54.235 83.389 1.00 12.97 12 ALA D C 1
ATOM 783 O O . ALA D 1 12 ? 60.562 53.787 84.213 1.00 12.01 12 ALA D O 1
ATOM 785 N N . LYS D 1 13 ? 61.819 55.482 83.442 1.00 12.50 13 LYS D N 1
ATOM 786 C CA . LYS D 1 13 ? 61.378 56.395 84.492 1.00 11.44 13 LYS D CA 1
ATOM 787 C C . LYS D 1 13 ? 59.884 56.686 84.368 1.00 16.93 13 LYS D C 1
ATOM 788 O O . LYS D 1 13 ? 59.168 56.762 85.378 1.00 14.76 13 LYS D O 1
ATOM 794 N N . ALA D 1 14 ? 59.402 56.855 83.136 1.00 10.19 14 ALA D N 1
ATOM 795 C CA . ALA D 1 14 ? 57.969 57.089 82.941 1.00 10.28 14 ALA D CA 1
ATOM 796 C C . ALA D 1 14 ? 57.149 55.861 83.360 1.00 13.11 14 ALA D C 1
ATOM 797 O O . ALA D 1 14 ? 56.069 55.975 83.947 1.00 10.38 14 ALA D O 1
ATOM 799 N N . LEU D 1 15 ? 57.663 54.679 83.051 1.00 9.90 15 LEU D N 1
ATOM 800 C CA . LEU D 1 15 ? 56.972 53.459 83.442 1.00 8.40 15 LEU D CA 1
ATOM 801 C C . LEU D 1 15 ? 56.951 53.307 84.971 1.00 13.00 15 LEU D C 1
ATOM 802 O O . LEU D 1 15 ? 55.988 52.772 85.530 1.00 14.37 15 LEU D O 1
ATOM 807 N N . ARG D 1 16 ? 57.992 53.777 85.649 1.00 13.06 16 ARG D N 1
ATOM 808 C CA . ARG D 1 16 ? 57.977 53.756 87.119 1.00 14.52 16 ARG D CA 1
ATOM 809 C C . ARG D 1 16 ? 56.934 54.732 87.668 1.00 12.63 16 ARG D C 1
ATOM 810 O O . ARG D 1 16 ? 56.350 54.494 88.732 1.00 14.06 16 ARG D O 1
ATOM 818 N N . GLU D 1 17 ? 56.697 55.833 86.955 1.00 12.45 17 GLU D N 1
ATOM 819 C CA . GLU D 1 17 ? 55.620 56.746 87.347 1.00 14.25 17 GLU D CA 1
ATOM 820 C C . GLU D 1 17 ? 54.292 56.040 87.258 1.00 12.57 17 GLU D C 1
ATOM 821 O O . GLU D 1 17 ? 53.415 56.215 88.106 1.00 14.40 17 GLU D O 1
ATOM 827 N N . ILE D 1 18 ? 54.119 55.290 86.174 1.00 12.03 18 ILE D N 1
ATOM 828 C CA . ILE D 1 18 ? 52.877 54.560 85.969 1.00 10.49 18 ILE D CA 1
ATOM 829 C C . ILE D 1 18 ? 52.702 53.505 87.065 1.00 13.10 18 ILE D C 1
ATOM 830 O O . ILE D 1 18 ? 51.604 53.351 87.620 1.00 12.82 18 ILE D O 1
ATOM 835 N N . ALA D 1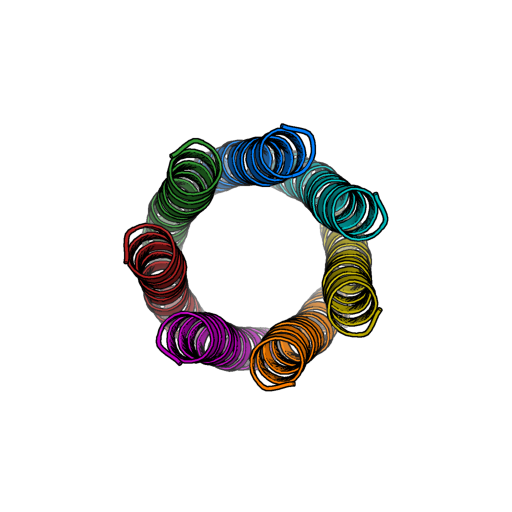 19 ? 53.784 52.802 87.396 1.00 13.53 19 ALA D N 1
ATOM 836 C CA . ALA D 1 19 ? 53.727 51.768 88.434 1.00 17.15 19 ALA D CA 1
ATOM 837 C C . ALA D 1 19 ? 53.334 52.358 89.790 1.00 16.57 19 ALA D C 1
ATOM 838 O O . ALA D 1 19 ? 52.573 51.738 90.544 1.00 15.19 19 ALA D O 1
ATOM 840 N N . TRP D 1 20 ? 53.850 53.549 90.104 1.00 12.77 20 TRP D N 1
ATOM 841 C CA . TRP D 1 20 ? 53.494 54.216 91.358 1.00 14.46 20 TRP D CA 1
ATOM 842 C C . TRP D 1 20 ? 51.996 54.499 91.408 1.00 17.17 20 TRP D C 1
ATOM 843 O O . TRP D 1 20 ? 51.339 54.219 92.409 1.00 15.60 20 TRP D O 1
ATOM 854 N N . ALA D 1 21 ? 51.455 55.039 90.320 1.00 15.42 21 ALA D N 1
ATOM 855 C CA . ALA D 1 21 ? 50.026 55.331 90.255 1.00 18.14 21 ALA D CA 1
ATOM 856 C C . ALA D 1 21 ? 49.224 54.034 90.320 1.00 14.19 21 ALA D C 1
ATOM 857 O O . ALA D 1 21 ? 48.147 53.974 90.913 1.00 15.28 21 ALA D O 1
ATOM 859 N N . HIS D 1 22 ? 49.768 52.986 89.713 1.00 13.02 22 HIS D N 1
ATOM 860 C CA . HIS D 1 22 ? 49.080 51.694 89.680 1.00 13.27 22 HIS D CA 1
ATOM 861 C C . HIS D 1 22 ? 48.992 51.102 91.089 1.00 14.75 22 HIS D C 1
ATOM 862 O O . HIS D 1 22 ? 47.960 50.531 91.481 1.00 15.92 22 HIS D O 1
ATOM 869 N N . ARG D 1 23 ? 50.058 51.263 91.867 1.00 14.66 23 ARG D N 1
ATOM 870 C CA . ARG D 1 23 ? 50.024 50.818 93.258 1.00 16.41 23 ARG D CA 1
ATOM 871 C C . ARG D 1 23 ? 49.005 51.619 94.065 1.00 18.80 23 ARG D C 1
ATOM 872 O O . ARG D 1 23 ? 48.324 51.066 94.931 1.00 20.22 23 ARG D O 1
ATOM 880 N N . GLU D 1 24 ? 48.889 52.914 93.773 1.00 18.27 24 GLU D N 1
ATOM 881 C CA . GLU D 1 24 ? 47.907 53.758 94.451 1.00 20.80 24 GLU D CA 1
ATOM 882 C C . GLU D 1 24 ? 46.493 53.270 94.159 1.00 20.40 24 GLU D C 1
ATOM 883 O O . GLU D 1 24 ? 45.636 53.246 95.041 1.00 24.07 24 GLU D O 1
ATOM 889 N N . ILE D 1 25 ? 46.255 52.872 92.914 1.00 17.77 25 ILE D N 1
ATOM 890 C CA . ILE D 1 25 ? 44.953 52.346 92.533 1.00 20.16 25 ILE D CA 1
ATOM 891 C C . ILE D 1 25 ? 44.671 51.030 93.253 1.00 19.26 25 ILE D C 1
ATOM 892 O O . ILE D 1 25 ? 43.560 50.805 93.745 1.00 22.54 25 ILE D O 1
ATOM 897 N N . ALA D 1 26 ? 45.676 50.163 93.326 1.00 19.74 26 ALA D N 1
ATOM 898 C CA . ALA D 1 26 ? 45.521 48.897 94.049 1.00 24.27 26 ALA D CA 1
ATOM 899 C C . ALA D 1 26 ? 45.159 49.131 95.522 1.00 26.44 26 ALA D C 1
ATOM 900 O O . ALA D 1 26 ? 44.290 48.445 96.071 1.00 24.88 26 ALA D O 1
ATOM 902 N N . LYS D 1 27 ? 45.812 50.101 96.160 1.00 26.46 27 LYS D N 1
ATOM 903 C CA . LYS D 1 27 ? 45.496 50.425 97.555 1.00 30.09 27 LYS D CA 1
ATOM 904 C C . LYS D 1 27 ? 44.078 50.949 97.721 1.00 31.26 27 LYS D C 1
ATOM 905 O O . LYS D 1 27 ? 43.390 50.605 98.687 1.00 36.86 27 LYS D O 1
ATOM 911 N N . ALA D 1 28 ? 43.650 51.791 96.786 1.00 30.64 28 ALA D N 1
ATOM 912 C CA . ALA D 1 28 ? 42.306 52.363 96.821 1.00 32.52 28 ALA D CA 1
ATOM 913 C C . ALA D 1 28 ? 41.244 51.277 96.710 1.00 36.92 28 ALA D C 1
ATOM 914 O O . ALA D 1 28 ? 40.205 51.347 97.368 1.00 43.69 28 ALA D O 1
ATOM 916 N N . LEU D 1 29 ? 41.498 50.270 95.879 1.00 33.84 29 LEU D N 1
ATOM 917 C CA . LEU D 1 29 ? 40.520 49.199 95.707 1.00 34.79 29 LEU D CA 1
ATOM 918 C C . LEU D 1 29 ? 40.487 48.304 96.945 1.00 47.89 29 LEU D C 1
ATOM 919 O O . LEU D 1 29 ? 39.494 47.620 97.198 1.00 49.79 29 LEU D O 1
ATOM 924 N N . ARG D 1 30 ? 41.573 48.303 97.713 1.00 52.91 30 ARG D N 1
ATOM 925 C CA . ARG D 1 30 ? 41.608 47.551 98.966 1.00 57.70 30 ARG D CA 1
ATOM 926 C C . ARG D 1 30 ? 41.198 48.414 100.158 1.00 59.93 30 ARG D C 1
ATOM 927 O O . ARG D 1 30 ? 40.297 49.246 100.056 1.00 62.97 30 ARG D O 1
ATOM 938 N N . GLY E 1 2 ? 76.599 46.744 78.437 1.00 31.25 2 GLY E N 1
ATOM 939 C CA . GLY E 1 2 ? 76.439 47.980 77.698 1.00 29.71 2 GLY E CA 1
ATOM 940 C C . GLY E 1 2 ? 75.344 48.851 78.272 1.00 27.48 2 GLY E C 1
ATOM 941 O O . GLY E 1 2 ? 74.402 48.350 78.888 1.00 19.45 2 GLY E O 1
ATOM 942 N N . GLU E 1 3 ? 75.471 50.157 78.063 1.00 20.35 3 GLU E N 1
ATOM 943 C CA . GLU E 1 3 ? 74.521 51.124 78.598 1.00 25.91 3 GLU E CA 1
ATOM 944 C C . GLU E 1 3 ? 73.140 50.962 77.967 1.00 21.33 3 GLU E C 1
ATOM 945 O O . GLU E 1 3 ? 72.125 51.177 78.628 1.00 18.96 3 GLU E O 1
ATOM 951 N N . ILE E 1 4 ? 73.092 50.594 76.688 1.00 15.06 4 ILE E N 1
ATOM 952 C CA . ILE E 1 4 ? 71.798 50.408 76.028 1.00 14.70 4 ILE E CA 1
ATOM 953 C C . ILE E 1 4 ? 71.068 49.183 76.573 1.00 14.26 4 ILE E C 1
ATOM 954 O O . ILE E 1 4 ? 69.876 49.256 76.897 1.00 14.07 4 ILE E O 1
ATOM 959 N N . ALA E 1 5 ? 71.777 48.066 76.690 1.00 17.70 5 ALA E N 1
ATOM 960 C CA . ALA E 1 5 ? 71.194 46.864 77.284 1.00 14.53 5 ALA E CA 1
ATOM 961 C C . ALA E 1 5 ? 70.766 47.128 78.731 1.00 16.06 5 ALA E C 1
ATOM 962 O O . ALA E 1 5 ? 69.723 46.648 79.175 1.00 15.56 5 ALA E O 1
ATOM 964 N N . LYS E 1 6 ? 71.576 47.873 79.479 1.00 15.51 6 LYS E N 1
ATOM 965 C CA . LYS E 1 6 ? 71.230 48.176 80.870 1.00 16.66 6 LYS E CA 1
ATOM 966 C C . LYS E 1 6 ? 69.924 48.962 80.955 1.00 14.81 6 LYS E C 1
ATOM 967 O O . LYS E 1 6 ? 69.088 48.705 81.819 1.00 14.65 6 LYS E O 1
ATOM 973 N N . ALA E 1 7 ? 69.758 49.920 80.049 1.00 13.97 7 ALA E N 1
ATOM 974 C CA . ALA E 1 7 ? 68.550 50.743 80.031 1.00 14.52 7 ALA E CA 1
ATOM 975 C C . ALA E 1 7 ? 67.340 49.911 79.644 1.00 11.10 7 ALA E C 1
ATOM 976 O O . ALA E 1 7 ? 66.250 50.090 80.198 1.00 12.55 7 ALA E O 1
ATOM 978 N N . LEU E 1 8 ? 67.523 48.997 78.692 1.00 9.97 8 LEU E N 1
ATOM 979 C CA . LEU E 1 8 ? 66.436 48.105 78.303 1.00 9.95 8 LEU E CA 1
ATOM 980 C C . LEU E 1 8 ? 66.043 47.196 79.475 1.00 15.47 8 LEU E C 1
ATOM 981 O O . LEU E 1 8 ? 64.858 46.895 79.669 1.00 12.27 8 LEU E O 1
ATOM 986 N N . ARG E 1 9 ? 67.021 46.768 80.269 1.00 12.30 9 ARG E N 1
ATOM 987 C CA . ARG E 1 9 ? 66.696 45.954 81.444 1.00 11.59 9 ARG E CA 1
ATOM 988 C C . ARG E 1 9 ? 65.934 46.778 82.501 1.00 17.98 9 ARG E C 1
ATOM 989 O O . ARG E 1 9 ? 65.101 46.235 83.222 1.00 15.68 9 ARG E O 1
ATOM 997 N N . GLU E 1 10 ? 66.207 48.079 82.587 1.00 15.63 10 GLU E N 1
ATOM 998 C CA . GLU E 1 10 ? 65.435 48.957 83.482 1.00 13.74 10 GLU E CA 1
ATOM 999 C C . GLU E 1 10 ? 63.981 49.058 83.029 1.00 12.79 10 GLU E C 1
ATOM 1000 O O . GLU E 1 10 ? 63.056 49.149 83.847 1.00 12.73 10 GLU E O 1
ATOM 1006 N N . ILE E 1 11 ? 63.778 49.077 81.715 1.00 11.05 11 ILE E N 1
ATOM 1007 C CA . ILE E 1 11 ? 62.425 49.116 81.177 1.00 11.45 11 ILE E CA 1
ATOM 1008 C C . ILE E 1 11 ? 61.691 47.843 81.589 1.00 13.50 11 ILE E C 1
ATOM 1009 O O . ILE E 1 11 ? 60.553 47.897 82.055 1.00 11.09 11 ILE E O 1
ATOM 1014 N N . ALA E 1 12 ? 62.361 46.702 81.448 1.00 9.56 12 ALA E N 1
ATOM 1015 C CA . ALA E 1 12 ? 61.757 45.418 81.825 1.00 10.70 12 ALA E CA 1
ATOM 1016 C C . ALA E 1 12 ? 61.441 45.379 83.321 1.00 12.83 12 ALA E C 1
ATOM 1017 O O . ALA E 1 12 ? 60.404 44.857 83.729 1.00 11.89 12 ALA E O 1
ATOM 1019 N N . LYS E 1 13 ? 62.340 45.918 84.140 1.00 10.52 13 LYS E N 1
ATOM 1020 C CA . LYS E 1 13 ? 62.127 45.922 85.586 1.00 12.38 13 LYS E CA 1
ATOM 1021 C C . LYS E 1 13 ? 60.908 46.764 85.955 1.00 11.84 13 LYS E C 1
ATOM 1022 O O . LYS E 1 13 ? 60.118 46.382 86.825 1.00 13.47 13 LYS E O 1
ATOM 1028 N N . ALA E 1 14 ? 60.751 47.901 85.286 1.00 11.49 14 ALA E N 1
ATOM 1029 C CA . ALA E 1 14 ? 59.594 48.765 85.536 1.00 10.29 14 ALA E CA 1
ATOM 1030 C C . ALA E 1 14 ? 58.299 48.056 85.146 1.00 11.01 14 ALA E C 1
ATOM 1031 O O . ALA E 1 14 ? 57.281 48.164 85.830 1.00 11.49 14 ALA E O 1
ATOM 1033 N N . LEU E 1 15 ? 58.336 47.325 84.039 1.00 11.06 15 LEU E N 1
ATOM 1034 C CA . LEU E 1 15 ? 57.154 46.583 83.612 1.00 10.38 15 LEU E CA 1
ATOM 1035 C C . LEU E 1 15 ? 56.811 45.453 84.586 1.00 12.13 15 LEU E C 1
ATOM 1036 O O . LEU E 1 15 ? 55.636 45.169 84.800 1.00 11.07 15 LEU E O 1
ATOM 1041 N N . ARG E 1 16 ? 57.818 44.814 85.182 1.00 10.20 16 ARG E N 1
ATOM 1042 C CA . ARG E 1 16 ? 57.541 43.779 86.192 1.00 12.93 16 ARG E CA 1
ATOM 1043 C C . ARG E 1 16 ? 56.941 44.414 87.444 1.00 13.39 16 ARG E C 1
ATOM 1044 O O . ARG E 1 16 ? 56.138 43.793 88.147 1.00 16.71 16 ARG E O 1
ATOM 1052 N N . GLU E 1 17 ? 57.335 45.654 87.721 1.00 13.04 17 GLU E N 1
ATOM 1053 C CA . GLU E 1 17 ? 56.737 46.438 88.800 1.00 14.52 17 GLU E CA 1
ATOM 1054 C C . GLU E 1 17 ? 55.246 46.669 88.513 1.00 15.45 17 GLU E C 1
ATOM 1055 O O . GLU E 1 17 ? 54.389 46.510 89.393 1.00 13.01 17 GLU E O 1
ATOM 1061 N N . ILE E 1 18 ? 54.936 47.033 87.269 1.00 9.47 18 ILE E N 1
ATOM 1062 C CA . ILE E 1 18 ? 53.546 47.259 86.871 1.00 10.37 18 ILE E CA 1
ATOM 1063 C C . ILE E 1 18 ? 52.757 45.952 86.985 1.00 12.13 18 ILE E C 1
ATOM 1064 O O . ILE E 1 18 ? 51.634 45.936 87.481 1.00 10.23 18 ILE E O 1
ATOM 1069 N N . ALA E 1 19 ? 53.366 44.849 86.551 1.00 10.26 19 ALA E N 1
ATOM 1070 C CA . ALA E 1 19 ? 52.707 43.544 86.623 1.00 8.34 19 ALA E CA 1
ATOM 1071 C C . ALA E 1 19 ? 52.392 43.138 88.052 1.00 11.18 19 ALA E C 1
ATOM 1072 O O . ALA E 1 19 ? 51.347 42.523 88.300 1.00 11.83 19 ALA E O 1
ATOM 1074 N N . TRP E 1 20 ? 53.285 43.451 88.993 1.00 11.26 20 TRP E N 1
ATOM 1075 C CA . TRP E 1 20 ? 53.022 43.121 90.398 1.00 11.56 20 TRP E CA 1
ATOM 1076 C C . TRP E 1 20 ? 51.760 43.828 90.876 1.00 12.56 20 TRP E C 1
ATOM 1077 O O . TRP E 1 20 ? 50.875 43.212 91.482 1.00 13.48 20 TRP E O 1
ATOM 1088 N N . ALA E 1 21 ? 51.672 45.117 90.565 1.00 11.22 21 ALA E N 1
ATOM 1089 C CA . ALA E 1 21 ? 50.523 45.923 90.942 1.00 14.95 21 ALA E CA 1
ATOM 1090 C C . ALA E 1 21 ? 49.246 45.429 90.257 1.00 11.45 21 ALA E C 1
ATOM 1091 O O . ALA E 1 21 ? 48.156 45.454 90.851 1.00 12.66 21 ALA E O 1
ATOM 1093 N N . HIS E 1 22 ? 49.382 44.981 89.013 1.00 9.09 22 HIS E N 1
ATOM 1094 C CA . HIS E 1 22 ? 48.247 44.490 88.239 1.00 12.77 22 HIS E CA 1
ATOM 1095 C C . HIS E 1 22 ? 47.704 43.191 88.856 1.00 15.51 22 HIS E C 1
ATOM 1096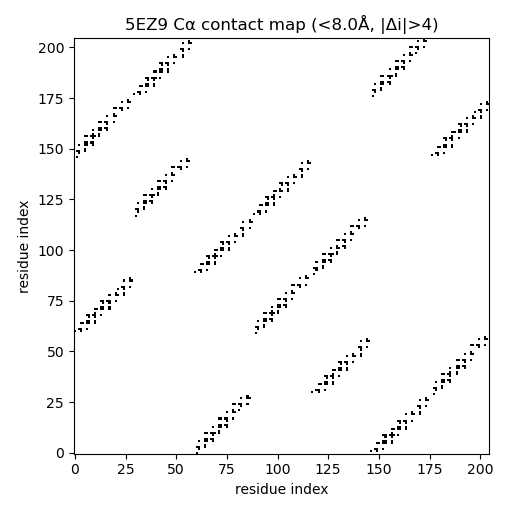 O O . HIS E 1 22 ? 46.486 42.945 88.873 1.00 14.36 22 HIS E O 1
ATOM 1103 N N . ARG E 1 23 ? 48.601 42.341 89.347 1.00 13.67 23 ARG E N 1
ATOM 1104 C CA . ARG E 1 23 ? 48.159 41.139 90.063 1.00 12.93 23 ARG E CA 1
ATOM 1105 C C . ARG E 1 23 ? 47.449 41.493 91.373 1.00 11.89 23 ARG E C 1
ATOM 1106 O O . ARG E 1 23 ? 46.507 40.815 91.767 1.00 14.24 23 ARG E O 1
ATOM 1114 N N . GLU E 1 24 ? 47.910 42.542 92.054 1.00 12.95 24 GLU E N 1
ATOM 1115 C CA . GLU E 1 24 ? 47.255 42.995 93.285 1.00 13.84 24 GLU E CA 1
ATOM 1116 C C . GLU E 1 24 ? 45.834 43.474 92.993 1.00 14.63 24 GLU E C 1
ATOM 1117 O O . GLU E 1 24 ? 44.912 43.230 93.770 1.00 17.76 24 GLU E O 1
ATOM 1123 N N . ILE E 1 25 ? 45.665 44.164 91.872 1.00 14.44 25 ILE E N 1
ATOM 1124 C CA . ILE E 1 25 ? 44.344 44.620 91.461 1.00 14.65 25 ILE E CA 1
ATOM 1125 C C . ILE E 1 25 ? 43.438 43.435 91.140 1.00 16.22 25 ILE E C 1
ATOM 1126 O O . ILE E 1 25 ? 42.287 43.402 91.572 1.00 19.58 25 ILE E O 1
ATOM 1131 N N . ALA E 1 26 ? 43.970 42.442 90.429 1.00 14.78 26 ALA E N 1
ATOM 1132 C CA . ALA E 1 26 ? 43.187 41.235 90.114 1.00 15.40 26 ALA E CA 1
ATOM 1133 C C . ALA E 1 26 ? 42.702 40.543 91.383 1.00 21.61 26 ALA E C 1
ATOM 1134 O O . ALA E 1 26 ? 41.546 40.099 91.466 1.00 25.12 26 ALA E O 1
ATOM 1136 N N . LYS E 1 27 ? 43.583 40.447 92.375 1.00 17.07 27 LYS E N 1
ATOM 1137 C CA . LYS E 1 27 ? 43.207 39.862 93.660 1.00 20.15 27 LYS E CA 1
ATOM 1138 C C . LYS E 1 27 ? 42.158 40.712 94.372 1.00 19.87 27 LYS E C 1
ATOM 1139 O O . LYS E 1 27 ? 41.238 40.185 95.006 1.00 25.72 27 LYS E O 1
ATOM 1145 N N . ALA E 1 28 ? 42.311 42.027 94.269 1.00 19.62 28 ALA E N 1
ATOM 1146 C CA . ALA E 1 28 ? 41.391 42.973 94.893 1.00 23.75 28 ALA E CA 1
ATOM 1147 C C . ALA E 1 28 ? 39.966 42.819 94.373 1.00 30.11 28 ALA E C 1
ATOM 1148 O O . ALA E 1 28 ? 39.000 42.889 95.133 1.00 31.99 28 ALA E O 1
ATOM 1150 N N . LEU E 1 29 ? 39.840 42.594 93.072 1.00 31.05 29 LEU E N 1
ATOM 1151 C CA . LEU E 1 29 ? 38.529 42.469 92.452 1.00 38.23 29 LEU E CA 1
ATOM 1152 C C . LEU E 1 29 ? 37.878 41.130 92.803 1.00 46.15 29 LEU E C 1
ATOM 1153 O O . LEU E 1 29 ? 36.657 40.987 92.739 1.00 54.19 29 LEU E O 1
ATOM 1158 N N . ARG E 1 30 ? 38.698 40.151 93.179 1.00 45.78 30 ARG E N 1
ATOM 1159 C CA . ARG E 1 30 ? 38.188 38.843 93.584 1.00 53.18 30 ARG E CA 1
ATOM 1160 C C . ARG E 1 30 ? 37.937 38.792 95.089 1.00 59.55 30 ARG E C 1
ATOM 1161 O O . ARG E 1 30 ? 37.429 39.749 95.680 1.00 63.35 30 ARG E O 1
ATOM 1166 N N . GLY F 1 2 ? 63.325 47.167 56.401 1.00 29.56 2 GLY F N 1
ATOM 1167 C CA . GLY F 1 2 ? 64.151 46.315 57.243 1.00 24.83 2 GLY F CA 1
ATOM 1168 C C . GLY F 1 2 ? 63.362 45.534 58.273 1.00 21.39 2 GLY F C 1
ATOM 1169 O O . GLY F 1 2 ? 62.259 45.932 58.643 1.00 19.53 2 GLY F O 1
ATOM 1170 N N . GLU F 1 3 ? 63.921 44.414 58.718 1.00 19.90 3 GLU F N 1
ATOM 1171 C CA . GLU F 1 3 ? 63.243 43.551 59.677 1.00 23.04 3 GLU F CA 1
ATOM 1172 C C . GLU F 1 3 ? 63.049 44.257 61.021 1.00 17.73 3 GLU F C 1
ATOM 1173 O O . GLU F 1 3 ? 62.033 44.064 61.685 1.00 14.48 3 GLU F O 1
ATOM 1179 N N . ILE F 1 4 ? 64.004 45.094 61.417 1.00 15.02 4 ILE F N 1
ATOM 1180 C CA . ILE F 1 4 ? 63.869 45.799 62.686 1.00 14.65 4 ILE F CA 1
ATOM 1181 C C . ILE F 1 4 ? 62.756 46.840 62.610 1.00 17.41 4 ILE F C 1
ATOM 1182 O O . ILE F 1 4 ? 61.889 46.903 63.492 1.00 13.83 4 ILE F O 1
ATOM 1187 N N . ALA F 1 5 ? 62.751 47.633 61.543 1.00 14.39 5 ALA F N 1
ATOM 1188 C CA . ALA F 1 5 ? 61.679 48.616 61.367 1.00 14.82 5 ALA F CA 1
ATOM 1189 C C . ALA F 1 5 ? 60.312 47.945 61.258 1.00 13.58 5 ALA F C 1
ATOM 1190 O O . ALA F 1 5 ? 59.329 48.443 61.804 1.00 13.69 5 ALA F O 1
ATOM 1192 N N . LYS F 1 6 ? 60.238 46.824 60.541 1.00 12.51 6 LYS F N 1
ATOM 1193 C CA . LYS F 1 6 ? 58.965 46.117 60.409 1.00 14.95 6 LYS F CA 1
ATOM 1194 C C . LYS F 1 6 ? 58.445 45.649 61.769 1.00 12.81 6 LYS F C 1
ATOM 1195 O O . LYS F 1 6 ? 57.248 45.741 62.056 1.00 10.93 6 LYS F O 1
ATOM 1201 N N . ALA F 1 7 ? 59.347 45.135 62.597 1.00 11.39 7 ALA F N 1
ATOM 1202 C CA . ALA F 1 7 ? 58.965 44.640 63.916 1.00 11.50 7 ALA F CA 1
ATOM 1203 C C . ALA F 1 7 ? 58.513 45.793 64.801 1.00 15.75 7 ALA F C 1
ATOM 1204 O O . ALA F 1 7 ? 57.563 45.659 65.563 1.00 12.36 7 ALA F O 1
ATOM 1206 N N . LEU F 1 8 ? 59.186 46.938 64.694 1.00 10.34 8 LEU F N 1
ATOM 1207 C CA . LEU F 1 8 ? 58.746 48.121 65.452 1.00 9.76 8 LEU F CA 1
ATOM 1208 C C . LEU F 1 8 ? 57.357 48.587 65.004 1.00 14.58 8 LEU F C 1
ATOM 1209 O O . LEU F 1 8 ? 56.556 49.052 65.814 1.00 13.18 8 LEU F O 1
ATOM 1214 N N . ARG F 1 9 ? 57.067 48.474 63.712 1.00 12.38 9 ARG F N 1
ATOM 1215 C CA . ARG F 1 9 ? 55.738 48.836 63.223 1.00 11.43 9 ARG F CA 1
ATOM 1216 C C . ARG F 1 9 ? 54.687 47.858 63.741 1.00 13.74 9 ARG F C 1
ATOM 1217 O O . ARG F 1 9 ? 53.545 48.248 63.941 1.00 13.29 9 ARG F O 1
ATOM 1225 N N . GLU F 1 10 ? 55.069 46.601 63.967 1.00 12.10 10 GLU F N 1
ATOM 1226 C CA . GLU F 1 10 ? 54.144 45.630 64.583 1.00 8.80 10 GLU F CA 1
ATOM 1227 C C . GLU F 1 10 ? 53.816 46.041 66.007 1.00 12.07 10 GLU F C 1
ATOM 1228 O O . GLU F 1 10 ? 52.678 45.872 66.487 1.00 11.63 10 GLU F O 1
ATOM 1234 N N . ILE F 1 11 ? 54.829 46.556 66.698 1.00 10.85 11 ILE F N 1
ATOM 1235 C CA . ILE F 1 11 ? 54.642 47.041 68.059 1.00 10.13 11 ILE F CA 1
ATOM 1236 C C . ILE F 1 11 ? 53.662 48.215 68.050 1.00 10.14 11 ILE F C 1
ATOM 1237 O O . ILE F 1 11 ? 52.709 48.247 68.837 1.00 8.34 11 ILE F O 1
ATOM 1242 N N . ALA F 1 12 ? 53.856 49.148 67.126 1.00 8.13 12 ALA F N 1
ATOM 1243 C CA . ALA F 1 12 ? 52.960 50.302 67.060 1.00 8.86 12 ALA F CA 1
ATOM 1244 C C . ALA F 1 12 ? 51.522 49.870 66.765 1.00 11.27 12 ALA F C 1
ATOM 1245 O O . ALA F 1 12 ? 50.566 50.419 67.332 1.00 9.21 12 ALA F O 1
ATOM 1247 N N . LYS F 1 13 ? 51.367 48.905 65.865 1.00 8.07 13 LYS F N 1
ATOM 1248 C CA . LYS F 1 13 ? 50.026 48.435 65.503 1.00 11.05 13 LYS F CA 1
ATOM 1249 C C . LYS F 1 13 ? 49.339 47.737 66.679 1.00 13.29 13 LYS F C 1
ATOM 1250 O O . LYS F 1 13 ? 48.137 47.925 66.900 1.00 9.69 13 LYS F O 1
ATOM 1256 N N . ALA F 1 14 ? 50.097 46.959 67.449 1.00 10.56 14 ALA F N 1
ATOM 1257 C CA . ALA F 1 14 ? 49.537 46.302 68.631 1.00 11.31 14 ALA F CA 1
ATOM 1258 C C . ALA F 1 14 ? 49.072 47.363 69.635 1.00 11.51 14 ALA F C 1
ATOM 1259 O O . ALA F 1 14 ? 48.033 47.221 70.286 1.00 8.91 14 ALA F O 1
ATOM 1261 N N . LEU F 1 15 ? 49.834 48.445 69.748 1.00 7.10 15 LEU F N 1
ATOM 1262 C CA . LEU F 1 15 ? 49.428 49.530 70.640 1.00 6.49 15 LEU F CA 1
ATOM 1263 C C . LEU F 1 15 ? 48.174 50.228 70.118 1.00 8.14 15 LEU F C 1
ATOM 1264 O O . LEU F 1 15 ? 47.339 50.673 70.905 1.00 9.73 15 LEU F O 1
ATOM 1269 N N . ARG F 1 16 ? 48.035 50.318 68.795 1.00 7.72 16 ARG F N 1
ATOM 1270 C CA . ARG F 1 16 ? 46.825 50.896 68.227 1.00 12.15 16 ARG F CA 1
ATOM 1271 C C . ARG F 1 16 ? 45.632 49.984 68.505 1.00 10.63 16 ARG F C 1
ATOM 1272 O O . ARG F 1 16 ? 44.518 50.483 68.700 1.00 10.71 16 ARG F O 1
ATOM 1280 N N . GLU F 1 17 ? 45.857 48.669 68.564 1.00 9.80 17 GLU F N 1
ATOM 1281 C CA . GLU F 1 17 ? 44.768 47.750 68.983 1.00 7.81 17 GLU F CA 1
ATOM 1282 C C . GLU F 1 17 ? 44.342 48.048 70.410 1.00 8.92 17 GLU F C 1
ATOM 1283 O O . GLU F 1 17 ? 43.142 48.042 70.742 1.00 10.13 17 GLU F O 1
ATOM 1289 N N . ILE F 1 18 ? 45.328 48.254 71.278 1.00 6.86 18 ILE F N 1
ATOM 1290 C CA . ILE F 1 18 ? 45.035 48.539 72.677 1.00 8.59 18 ILE F CA 1
ATOM 1291 C C . ILE F 1 18 ? 44.256 49.849 72.785 1.00 7.88 18 ILE F C 1
ATOM 1292 O O . ILE F 1 18 ? 43.298 49.951 73.553 1.00 9.19 18 ILE F O 1
ATOM 1297 N N . ALA F 1 19 ? 44.655 50.842 72.002 1.00 10.25 19 ALA F N 1
ATOM 1298 C CA . ALA F 1 19 ? 43.969 52.135 72.044 1.00 12.43 19 ALA F CA 1
ATOM 1299 C C . ALA F 1 19 ? 42.491 52.002 71.652 1.00 12.79 19 ALA F C 1
ATOM 1300 O O . ALA F 1 19 ? 41.622 52.659 72.240 1.00 10.17 19 ALA F O 1
ATOM 1302 N N . TRP F 1 20 ? 42.203 51.160 70.657 1.00 9.62 20 TRP F N 1
ATOM 1303 C CA . TRP F 1 20 ? 40.820 50.954 70.226 1.00 9.30 20 TRP F CA 1
ATOM 1304 C C . TRP F 1 20 ? 39.988 50.370 71.361 1.00 9.35 20 TRP F C 1
ATOM 1305 O O . TRP F 1 20 ? 38.864 50.814 71.627 1.00 10.59 20 TRP F O 1
ATOM 1316 N N . ALA F 1 21 ? 40.539 49.357 72.019 1.00 8.75 21 ALA F N 1
ATOM 1317 C CA . ALA F 1 21 ? 39.857 48.713 73.133 1.00 10.88 21 ALA F CA 1
ATOM 1318 C C . ALA F 1 21 ? 39.704 49.702 74.290 1.00 14.17 21 ALA F C 1
ATOM 1319 O O . ALA F 1 21 ? 38.717 49.675 75.011 1.00 11.25 21 ALA F O 1
ATOM 1321 N N . HIS F 1 22 ? 40.698 50.573 74.464 1.00 7.99 22 HIS F N 1
ATOM 1322 C CA . HIS F 1 22 ? 40.657 51.546 75.551 1.00 9.41 22 HIS F CA 1
ATOM 1323 C C . HIS F 1 22 ? 39.537 52.546 75.307 1.00 9.95 22 HIS F C 1
ATOM 1324 O O . HIS F 1 22 ? 38.847 52.961 76.245 1.00 11.95 22 HIS F O 1
ATOM 1331 N N . ARG F 1 23 ? 39.363 52.935 74.045 1.00 9.37 23 ARG F N 1
ATOM 1332 C CA . ARG F 1 23 ? 38.247 53.806 73.676 1.00 10.74 23 ARG F CA 1
ATOM 1333 C C . ARG F 1 23 ? 36.918 53.088 73.920 1.00 11.44 23 ARG F C 1
ATOM 1334 O O . ARG F 1 23 ? 35.939 53.691 74.371 1.00 12.47 23 ARG F O 1
ATOM 1342 N N . GLU F 1 24 ? 36.874 51.790 73.645 1.00 11.19 24 GLU F N 1
ATOM 1343 C CA . GLU F 1 24 ? 35.639 51.046 73.907 1.00 12.22 24 GLU F CA 1
ATOM 1344 C C . GLU F 1 24 ? 35.297 51.058 75.402 1.00 17.84 24 GLU F C 1
ATOM 1345 O O . GLU F 1 24 ? 34.127 51.153 75.776 1.00 17.50 24 GLU F O 1
ATOM 1351 N N . ILE F 1 25 ? 36.316 50.954 76.249 1.00 12.35 25 ILE F N 1
ATOM 1352 C CA . ILE F 1 25 ? 36.111 51.015 77.693 1.00 12.42 25 ILE F CA 1
ATOM 1353 C C . ILE F 1 25 ? 35.618 52.406 78.108 1.00 13.78 25 ILE F C 1
ATOM 1354 O O . ILE F 1 25 ? 34.691 52.530 78.913 1.00 16.05 25 ILE F O 1
ATOM 1359 N N . ALA F 1 26 ? 36.216 53.455 77.547 1.00 13.70 26 ALA F N 1
ATOM 1360 C CA . ALA F 1 26 ? 35.749 54.821 77.836 1.00 16.36 26 ALA F CA 1
ATOM 1361 C C . ALA F 1 26 ? 34.284 55.022 77.450 1.00 22.94 26 ALA F C 1
ATOM 1362 O O . ALA F 1 26 ? 33.509 55.636 78.198 1.00 24.29 26 ALA F O 1
ATOM 1364 N N . LYS F 1 27 ? 33.895 54.499 76.291 1.00 21.37 27 LYS F N 1
ATOM 1365 C CA . LYS F 1 27 ? 32.506 54.623 75.843 1.00 23.67 27 LYS F CA 1
ATOM 1366 C C . LYS F 1 27 ? 31.552 53.907 76.792 1.00 25.03 27 LYS F C 1
ATOM 1367 O O . LYS F 1 27 ? 30.484 54.435 77.136 1.00 29.88 27 LYS F O 1
ATOM 1373 N N . ALA F 1 28 ? 31.947 52.717 77.237 1.00 20.12 28 ALA F N 1
ATOM 1374 C CA . ALA F 1 28 ? 31.112 51.937 78.149 1.00 25.83 28 ALA F CA 1
ATOM 1375 C C . ALA F 1 28 ? 30.903 52.634 79.499 1.00 29.52 28 ALA F C 1
ATOM 1376 O O . ALA F 1 28 ? 29.810 52.582 80.067 1.00 32.58 28 ALA F O 1
ATOM 1378 N N . LEU F 1 29 ? 31.949 53.277 80.013 1.00 26.32 29 LEU F N 1
ATOM 1379 C CA . LEU F 1 29 ? 31.868 53.941 81.317 1.00 26.81 29 LEU F CA 1
ATOM 1380 C C . LEU F 1 29 ? 31.049 55.230 81.243 1.00 41.20 29 LEU F C 1
ATOM 1381 O O . LEU F 1 29 ? 30.540 55.710 82.254 1.00 47.26 29 LEU F O 1
ATOM 1386 N N . ARG F 1 30 ? 30.911 55.780 80.042 1.00 42.14 30 ARG F N 1
ATOM 1387 C CA . ARG F 1 30 ? 30.112 56.984 79.851 1.00 47.47 30 ARG F CA 1
ATOM 1388 C C . ARG F 1 30 ? 28.670 56.573 79.606 1.00 57.20 30 ARG F C 1
ATOM 1389 O O . ARG F 1 30 ? 27.739 57.255 80.027 1.00 60.81 30 ARG F O 1
ATOM 1391 N N . GLY F 1 31 ? 28.496 55.458 78.904 1.00 61.98 31 GLY F N 1
ATOM 1392 C CA . GLY F 1 31 ? 27.176 54.932 78.617 1.00 68.35 31 GLY F CA 1
ATOM 1393 C C . GLY F 1 31 ? 26.670 54.064 79.754 1.00 71.81 31 GLY F C 1
ATOM 1394 O O . GLY F 1 31 ? 27.260 54.034 80.836 1.00 70.95 31 GLY F O 1
ATOM 1398 N N . GLY G 1 2 ? 66.961 38.098 62.397 1.00 31.22 2 GLY G N 1
ATOM 1399 C CA . GLY G 1 2 ? 67.887 38.442 63.462 1.00 31.78 2 GLY G CA 1
ATOM 1400 C C . GLY G 1 2 ? 67.275 38.352 64.844 1.00 29.41 2 GLY G C 1
ATOM 1401 O O . GLY G 1 2 ? 66.056 38.458 64.995 1.00 20.34 2 GLY G O 1
ATOM 1402 N N . GLU G 1 3 ? 68.120 38.140 65.849 1.00 19.31 3 GLU G N 1
ATOM 1403 C CA . GLU G 1 3 ? 67.647 37.988 67.220 1.00 23.17 3 GLU G CA 1
ATOM 1404 C C . GLU G 1 3 ? 66.995 39.269 67.739 1.00 18.56 3 GLU G C 1
ATOM 1405 O O . GLU G 1 3 ? 66.055 39.206 68.532 1.00 17.14 3 GLU G O 1
ATOM 1411 N N . ILE G 1 4 ? 67.491 40.430 67.320 1.00 17.22 4 ILE G N 1
ATOM 1412 C CA . ILE G 1 4 ? 66.870 41.683 67.787 1.00 15.98 4 ILE G CA 1
ATOM 1413 C C . ILE G 1 4 ? 65.478 41.863 67.190 1.00 13.82 4 ILE G C 1
ATOM 1414 O O . ILE G 1 4 ? 64.520 42.166 67.917 1.00 14.44 4 ILE G O 1
ATOM 1419 N N . ALA G 1 5 ? 65.346 41.664 65.882 1.00 18.95 5 ALA G N 1
ATOM 1420 C CA . ALA G 1 5 ? 64.024 41.736 65.255 1.00 18.32 5 ALA G CA 1
ATOM 1421 C C . ALA G 1 5 ? 63.070 40.691 65.831 1.00 19.49 5 ALA G C 1
ATOM 1422 O O . ALA G 1 5 ? 61.881 40.964 66.020 1.00 15.03 5 ALA G O 1
ATOM 1424 N N . LYS G 1 6 ? 63.573 39.485 66.089 1.00 13.39 6 LYS G N 1
ATOM 1425 C CA . LYS G 1 6 ? 62.718 38.435 66.651 1.00 17.63 6 LYS G CA 1
ATOM 1426 C C . LYS G 1 6 ? 62.187 38.815 68.029 1.00 15.70 6 LYS G C 1
ATOM 1427 O O . LYS G 1 6 ? 61.016 38.566 68.346 1.00 13.93 6 LYS G O 1
ATOM 1433 N N . ALA G 1 7 ? 63.051 39.401 68.852 1.00 13.68 7 ALA G N 1
ATOM 1434 C CA . ALA G 1 7 ? 62.660 39.829 70.193 1.00 13.71 7 ALA G CA 1
ATOM 1435 C C . ALA G 1 7 ? 61.642 40.968 70.117 1.00 11.74 7 ALA G C 1
ATOM 1436 O O . ALA G 1 7 ? 60.686 41.022 70.909 1.00 11.28 7 ALA G O 1
ATOM 1438 N N . LEU G 1 8 ? 61.835 41.885 69.163 1.00 10.92 8 LEU G N 1
ATOM 1439 C CA . LEU G 1 8 ? 60.856 42.960 68.971 1.00 10.66 8 LEU G CA 1
ATOM 1440 C C . LEU G 1 8 ? 59.497 42.397 68.550 1.00 12.79 8 LEU G C 1
ATOM 1441 O O . LEU G 1 8 ? 58.451 42.888 68.996 1.00 12.86 8 LEU G O 1
ATOM 1446 N N . ARG G 1 9 ? 59.499 41.345 67.735 1.00 10.40 9 ARG G N 1
ATOM 1447 C CA . ARG G 1 9 ? 58.234 40.715 67.367 1.00 12.24 9 ARG G CA 1
ATOM 1448 C C . ARG G 1 9 ? 57.578 40.035 68.576 1.00 15.58 9 ARG G C 1
ATOM 1449 O O . ARG G 1 9 ? 56.340 40.003 68.679 1.00 16.14 9 AR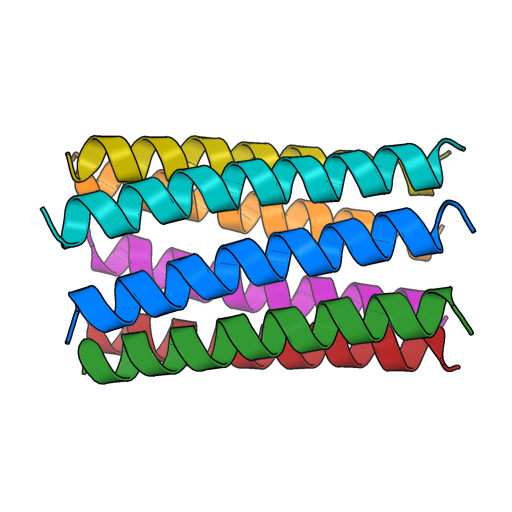G G O 1
ATOM 1457 N N . GLU G 1 10 ? 58.385 39.531 69.510 1.00 10.32 10 GLU G N 1
ATOM 1458 C CA . GLU G 1 10 ? 57.825 38.956 70.737 1.00 10.86 10 GLU G CA 1
ATOM 1459 C C . GLU G 1 10 ? 57.154 40.047 71.572 1.00 12.56 10 GLU G C 1
ATOM 1460 O O . GLU G 1 10 ? 56.108 39.825 72.186 1.00 13.28 10 GLU G O 1
ATOM 1466 N N . ILE G 1 11 ? 57.743 41.236 71.582 1.00 9.16 11 ILE G N 1
ATOM 1467 C CA . ILE G 1 11 ? 57.125 42.354 72.294 1.00 12.54 11 ILE G CA 1
ATOM 1468 C C . ILE G 1 11 ? 55.760 42.658 71.660 1.00 15.27 11 ILE G C 1
ATOM 1469 O O . ILE G 1 11 ? 54.761 42.850 72.374 1.00 10.19 11 ILE G O 1
ATOM 1474 N N . ALA G 1 12 ? 55.707 42.664 70.328 1.00 9.58 12 ALA G N 1
ATOM 1475 C CA . ALA G 1 12 ? 54.456 42.952 69.621 1.00 12.40 12 ALA G CA 1
ATOM 1476 C C . ALA G 1 12 ? 53.399 41.911 69.938 1.00 12.02 12 ALA G C 1
ATOM 1477 O O . ALA G 1 12 ? 52.245 42.243 70.158 1.00 9.63 12 ALA G O 1
ATOM 1479 N N . LYS G 1 13 ? 53.812 40.651 69.982 1.00 11.29 13 LYS G N 1
ATOM 1480 C CA . LYS G 1 13 ? 52.896 39.551 70.264 1.00 8.78 13 LYS G CA 1
ATOM 1481 C C . LYS G 1 13 ? 52.326 39.635 71.682 1.00 14.30 13 LYS G C 1
ATOM 1482 O O . LYS G 1 13 ? 51.130 39.361 71.916 1.00 11.76 13 LYS G O 1
ATOM 1488 N N . ALA G 1 14 ? 53.174 40.015 72.633 1.00 8.77 14 ALA G N 1
ATOM 1489 C CA . ALA G 1 14 ? 52.721 40.175 74.011 1.00 11.00 14 ALA G CA 1
ATOM 1490 C C . ALA G 1 14 ? 51.703 41.310 74.096 1.00 13.45 14 ALA G C 1
ATOM 1491 O O . ALA G 1 14 ? 50.698 41.221 74.803 1.00 11.87 14 ALA G O 1
ATOM 1493 N N . LEU G 1 15 ? 51.954 42.382 73.359 1.00 7.98 15 LEU G N 1
ATOM 1494 C CA . LEU G 1 15 ? 50.997 43.492 73.350 1.00 9.27 15 LEU G CA 1
ATOM 1495 C C . LEU G 1 15 ? 49.673 43.088 72.699 1.00 11.30 15 LEU G C 1
ATOM 1496 O O . LEU G 1 15 ? 48.613 43.552 73.101 1.00 9.81 15 LEU G O 1
ATOM 1501 N N . ARG G 1 16 ? 49.716 42.214 71.698 1.00 9.43 16 ARG G N 1
ATOM 1502 C CA . ARG G 1 16 ? 48.464 41.729 71.115 1.00 9.53 16 ARG G CA 1
ATOM 1503 C C . ARG G 1 16 ? 47.702 40.853 72.114 1.00 11.94 16 ARG G C 1
ATOM 1504 O O . ARG G 1 16 ? 46.474 40.846 72.105 1.00 12.45 16 ARG G O 1
ATOM 1512 N N . GLU G 1 17 ? 48.415 40.122 72.974 1.00 11.26 17 GLU G N 1
ATOM 1513 C CA . GLU G 1 17 ? 47.752 39.382 74.065 1.00 10.78 17 GLU G CA 1
ATOM 1514 C C . GLU G 1 17 ? 47.031 40.321 75.017 1.00 11.31 17 GLU G C 1
ATOM 1515 O O . GLU G 1 17 ? 45.926 40.033 75.505 1.00 11.86 17 GLU G O 1
ATOM 1521 N N . ILE G 1 18 ? 47.696 41.426 75.330 1.00 7.87 18 ILE G N 1
ATOM 1522 C CA . ILE G 1 18 ? 47.116 42.444 76.210 1.00 7.56 18 ILE G CA 1
ATOM 1523 C C . ILE G 1 18 ? 45.866 43.057 75.562 1.00 10.01 18 ILE G C 1
ATOM 1524 O O . ILE G 1 18 ? 44.841 43.244 76.221 1.00 9.63 18 ILE G O 1
ATOM 1529 N N . ALA G 1 19 ? 45.947 43.346 74.262 1.00 11.18 19 ALA G N 1
ATOM 1530 C CA . ALA G 1 19 ? 44.807 43.908 73.536 1.00 11.41 19 ALA G CA 1
ATOM 1531 C C . ALA G 1 19 ? 43.623 42.939 73.539 1.00 11.07 19 ALA G C 1
ATOM 1532 O O . ALA G 1 19 ? 42.472 43.372 73.645 1.00 9.85 19 ALA G O 1
ATOM 1534 N N . TRP G 1 20 ? 43.902 41.638 73.410 1.00 9.38 20 TRP G N 1
ATOM 1535 C CA . TRP G 1 20 ? 42.825 40.634 73.467 1.00 11.03 20 TRP G CA 1
ATOM 1536 C C . TRP G 1 20 ? 42.096 40.669 74.804 1.00 13.57 20 TRP G C 1
ATOM 1537 O O . TRP G 1 20 ? 40.847 40.629 74.864 1.00 12.90 20 TRP G O 1
ATOM 1548 N N . ALA G 1 21 ? 42.868 40.719 75.885 1.00 11.50 21 ALA G N 1
ATOM 1549 C CA . ALA G 1 21 ? 42.280 40.768 77.222 1.00 14.99 21 ALA G CA 1
ATOM 1550 C C . ALA G 1 21 ? 41.523 42.078 77.404 1.00 12.89 21 ALA G C 1
ATOM 1551 O O . ALA G 1 21 ? 40.469 42.126 78.044 1.00 12.74 21 ALA G O 1
ATOM 1553 N N . HIS G 1 22 ? 42.059 43.141 76.819 1.00 8.89 22 HIS G N 1
ATOM 1554 C CA . HIS G 1 22 ? 41.441 44.472 76.956 1.00 9.19 22 HIS G CA 1
ATOM 1555 C C . HIS G 1 22 ? 40.088 44.519 76.263 1.00 12.92 22 HIS G C 1
ATOM 1556 O O . HIS G 1 22 ? 39.133 45.136 76.763 1.00 12.30 22 HIS G O 1
ATOM 1563 N N . ARG G 1 23 ? 39.997 43.870 75.105 1.00 15.81 23 ARG G N 1
ATOM 1564 C CA . ARG G 1 23 ? 38.715 43.742 74.418 1.00 14.78 23 ARG G CA 1
ATOM 1565 C C . ARG G 1 23 ? 37.731 42.895 75.237 1.00 13.66 23 ARG G C 1
ATOM 1566 O O . ARG G 1 23 ? 36.525 43.156 75.244 1.00 15.12 23 ARG G O 1
ATOM 1574 N N . GLU G 1 24 ? 38.234 41.866 75.911 1.00 13.42 24 GLU G N 1
ATOM 1575 C CA . GLU G 1 24 ? 37.357 41.072 76.774 1.00 18.19 24 GLU G CA 1
ATOM 1576 C C . GLU G 1 24 ? 36.794 41.914 77.917 1.00 14.02 24 GLU G C 1
ATOM 1577 O O . GLU G 1 24 ? 35.642 41.737 78.316 1.00 17.04 24 GLU G O 1
ATOM 1583 N N . ILE G 1 25 ? 37.616 42.800 78.466 1.00 12.42 25 ILE G N 1
ATOM 1584 C CA . ILE G 1 25 ? 37.169 43.685 79.540 1.00 12.29 25 ILE G CA 1
ATOM 1585 C C . ILE G 1 25 ? 36.094 44.647 79.034 1.00 18.64 25 ILE G C 1
ATOM 1586 O O . ILE G 1 25 ? 35.077 44.855 79.705 1.00 21.78 25 ILE G O 1
ATOM 1591 N N . ALA G 1 26 ? 36.302 45.209 77.843 1.00 13.21 26 ALA G N 1
ATOM 1592 C CA . ALA G 1 26 ? 35.300 46.106 77.241 1.00 15.50 26 ALA G CA 1
ATOM 1593 C C . ALA G 1 26 ? 33.965 45.387 77.058 1.00 21.27 26 ALA G C 1
ATOM 1594 O O . ALA G 1 26 ? 32.898 45.961 77.286 1.00 25.73 26 ALA G O 1
ATOM 1596 N N . LYS G 1 27 ? 34.022 44.137 76.613 1.00 17.26 27 LYS G N 1
ATOM 1597 C CA . LYS G 1 27 ? 32.801 43.336 76.493 1.00 24.34 27 LYS G CA 1
ATOM 1598 C C . LYS G 1 27 ? 32.156 43.073 77.855 1.00 25.36 27 LYS G C 1
ATOM 1599 O O . LYS G 1 27 ? 30.925 43.076 77.981 1.00 28.64 27 LYS G O 1
ATOM 1605 N N . A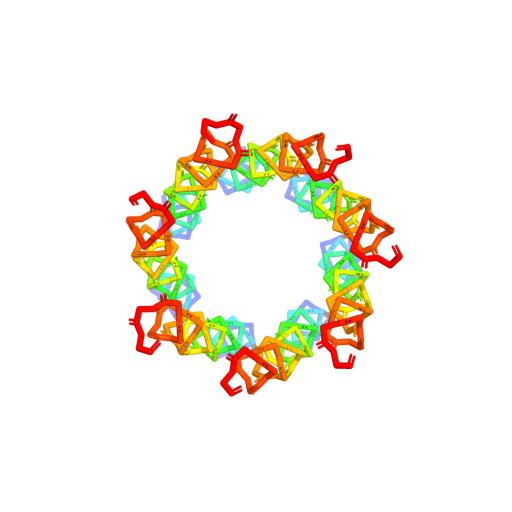LA G 1 28 ? 32.979 42.830 78.871 1.00 24.13 28 ALA G N 1
ATOM 1606 C CA . ALA G 1 28 ? 32.477 42.580 80.222 1.00 27.87 28 ALA G CA 1
ATOM 1607 C C . ALA G 1 28 ? 31.719 43.784 80.773 1.00 30.66 28 ALA G C 1
ATOM 1608 O O . ALA G 1 28 ? 30.701 43.629 81.446 1.00 28.82 28 ALA G O 1
ATOM 1610 N N . LEU G 1 29 ? 32.220 44.982 80.487 1.00 29.37 29 LEU G N 1
ATOM 1611 C CA . LEU G 1 29 ? 31.594 46.206 80.974 1.00 36.35 29 LEU G CA 1
ATOM 1612 C C . LEU G 1 29 ? 30.303 46.498 80.210 1.00 49.03 29 LEU G C 1
ATOM 1613 O O . LEU G 1 29 ? 29.424 47.204 80.703 1.00 53.78 29 LEU G O 1
ATOM 1618 N N . ARG G 1 30 ? 30.193 45.947 79.006 1.00 52.27 30 ARG G N 1
ATOM 1619 C CA . ARG G 1 30 ? 28.995 46.121 78.195 1.00 57.04 30 ARG G CA 1
ATOM 1620 C C . ARG G 1 30 ? 27.983 45.009 78.460 1.00 61.68 30 ARG G C 1
ATOM 1621 O O . ARG G 1 30 ? 27.411 44.922 79.549 1.00 62.04 30 ARG G O 1
#

Secondary structure (DSSP, 8-state):
-HHHHHHHHHHHHHHHHHHHHHHHHHHH-/-HHHHHHHHHHHHHHHHHHHHHHHHHHHH-/-HHHHHHHHHHHHHHHHHHHHHHHHHHH-/-HHHHHHHHHHHHHHHHHHHHHHHHHHH-/-HHHHHHHHHHHHHHHHHHHHHHHHHHH-/-HHHHHHHHHHHHHHHHHHHHHHHHHHHH-/-HHHHHHHHHHHHHHHHHHHHHHHHHHH-

Sequence (205 aa):
GEEIAKALREIAKALREIAWAHREIAKALRGEIAKALREIAKALREIAWAHREIAKALRGGEIAKALREIAKALREIAWAHREIAKALRGEIAKALREIAKALREIAWAHREIAKALRGEIAKALREIAKALREIAWAHREIAKALRGEIAKALREIAKALREIAWAHREIAKALRGGEIAKALREIAKALREIAWAHREIAKALR

B-factor: mean 21.22, std 13.04, range [6.0, 89.99]

Radius of gyration: 16.36 Å; Cα contacts (8 Å, |Δi|>4): 353; chains: 7; bounding box: 49×27×42 Å

Solvent-accessible surface area: 10342 Å² total; per-residue (Å²): 55,95,54,0,110,1,12,90,68,12,0,103,1,14,87,45,17,0,123,0,17,74,49,11,12,143,40,65,114,53,86,55,0,122,0,14,108,62,12,1,122,1,15,91,47,19,0,129,0,18,77,58,14,10,138,29,73,156,97,56,76,57,0,121,1,14,114,54,14,0,132,1,14,92,51,19,0,129,0,19,74,56,12,11,146,40,76,104,58,86,53,0,116,2,14,88,52,12,0,96,1,14,94,53,17,0,128,0,17,71,55,11,10,118,42,65,193,53,83,52,0,122,1,13,94,62,12,0,138,1,14,93,52,18,0,130,0,18,76,47,12,11,134,11,71,109,64,86,56,1,123,1,13,114,58,12,0,129,1,13,90,53,19,0,129,0,18,78,60,12,11,143,32,71,85,93,59,82,57,0,117,2,13,96,72,13,0,102,1,13,92,46,18,0,126,0,16,76,38,12,11,118,24,70,111